Protein AF-A0A3B0AR81-F1 (afdb_monomer_lite)

Sequence (293 aa):
MTRLTPLRALLGGARPAPRPHHRMDHPGDPTVIIYPSGYAAPHTATKVGFVGPLAPLGRRIGRPSTASGRLSQRIHEARRDDGRVQLAPGMLVVHDRRPWRVLTITEREPALWPADYQTAFEDHHATWMRCLVDGTAWGDEPQRATWYQRPYAIALAPDGREDDPEAELHLIAPASHAWQVLPEHYAICRACGDLAPCRHETAEHQADEETALARVRLTFPPDACMGCGEAIAGRQKSVTFPGPNLWRPDLRGPARFHARNDCASWVDVYRRDWQAAQQTAAQAQPTDAGDDR

Organism: NCBI:txid1420899

Foldseek 3Di:
DDDDDDDDDDDDDDDPDPPPDDLPDDPDDSAAEDDPDDDDDFPFAFAWEFQADDDQPDDDDDQDPDPVSNVVSVVVSVVNVVSYDHDDAQFWFDDPQATKGWHDKAFDDPVPFDPVLVVVQVVVQVVQVVCVVVVNHDDDRDDQVPDQFGKIWIKIAGPPCPVPPVRIHIYIGGRNDTTGTGDPDADADPPPNGGPVDPVVVVVVVVVVVVVLLVVLQPADLQAASQPSHHDPPPFDKDWDDDADPS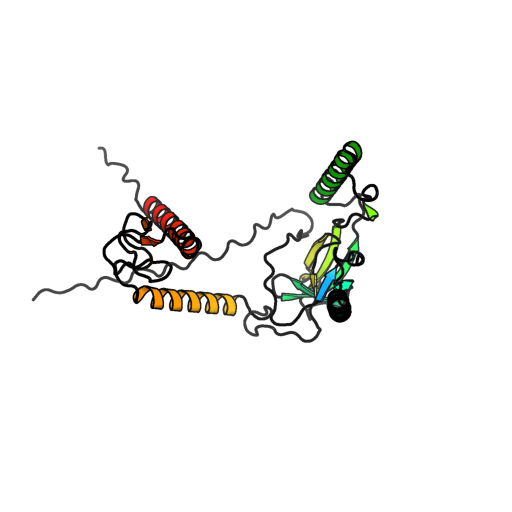CNVHPGTHIHTPDPSRVVVVVVSVVVVVVVVVVVVVPDDPPPDDDD

Radius of gyration: 27.77 Å; chains: 1; bounding box: 94×54×67 Å

Structure (mmCIF, N/CA/C/O backbone):
data_AF-A0A3B0AR81-F1
#
_entry.id   AF-A0A3B0AR81-F1
#
loop_
_atom_site.group_PDB
_atom_site.id
_atom_site.type_symbol
_atom_site.label_atom_id
_atom_site.label_alt_id
_atom_site.label_comp_id
_atom_site.label_asym_id
_atom_site.label_entity_id
_atom_site.label_seq_id
_atom_site.pdbx_PDB_ins_code
_atom_site.Cartn_x
_atom_site.Cartn_y
_atom_site.Cartn_z
_atom_site.occupancy
_atom_site.B_iso_or_equiv
_atom_site.auth_seq_id
_atom_site.auth_comp_id
_atom_site.auth_asym_id
_atom_site.auth_atom_id
_atom_site.pdbx_PDB_model_num
ATOM 1 N N . MET A 1 1 ? -51.816 -14.507 38.096 1.00 41.25 1 MET A N 1
ATOM 2 C CA . MET A 1 1 ? -51.048 -15.531 37.353 1.00 41.25 1 MET A CA 1
ATOM 3 C C . MET A 1 1 ? -50.986 -15.090 35.903 1.00 41.25 1 MET A C 1
ATOM 5 O O . MET A 1 1 ? -51.878 -15.394 35.124 1.00 41.25 1 MET A O 1
ATOM 9 N N . THR A 1 2 ? -49.992 -14.268 35.585 1.00 34.69 2 THR A N 1
ATOM 10 C CA . THR A 1 2 ? -49.922 -13.507 34.332 1.00 34.69 2 THR A CA 1
ATOM 11 C C . THR A 1 2 ? -48.774 -14.074 33.510 1.00 34.69 2 THR A C 1
ATOM 13 O O . THR A 1 2 ? -47.644 -14.132 33.990 1.00 34.69 2 THR A O 1
ATOM 16 N N . ARG A 1 3 ? -49.086 -14.584 32.315 1.00 33.81 3 ARG A N 1
ATOM 17 C CA . ARG A 1 3 ? -48.124 -15.218 31.406 1.00 33.81 3 ARG A CA 1
ATOM 18 C C . ARG A 1 3 ? -47.207 -14.150 30.802 1.00 33.81 3 ARG A C 1
ATOM 20 O O . ARG A 1 3 ? -47.693 -13.193 30.210 1.00 33.81 3 ARG A O 1
ATOM 27 N N . LEU A 1 4 ? -45.900 -14.338 30.965 1.00 31.55 4 LEU A N 1
ATOM 28 C CA . LEU A 1 4 ? -44.848 -13.565 30.308 1.00 31.55 4 LEU A CA 1
ATOM 29 C C . LEU A 1 4 ? -44.569 -14.161 28.923 1.00 31.55 4 LEU A C 1
ATOM 31 O O . LEU A 1 4 ? -44.262 -15.346 28.800 1.00 31.55 4 LEU A O 1
ATOM 35 N N . THR A 1 5 ? -44.666 -13.324 27.897 1.00 37.09 5 THR A N 1
ATOM 36 C CA . THR A 1 5 ? -44.211 -13.597 26.528 1.00 37.09 5 THR A CA 1
ATOM 37 C C . THR A 1 5 ? -42.719 -13.252 26.428 1.00 37.09 5 THR A C 1
ATOM 39 O O . THR A 1 5 ? -42.355 -12.144 26.826 1.00 37.09 5 THR A O 1
ATOM 42 N N . PRO A 1 6 ? -41.831 -14.119 25.905 1.00 44.66 6 PRO A N 1
ATOM 43 C CA . PRO A 1 6 ? -40.439 -13.744 25.691 1.00 44.66 6 PRO A CA 1
ATOM 44 C C . PRO A 1 6 ? -40.268 -13.017 24.349 1.00 44.66 6 PRO A C 1
ATOM 46 O O . PRO A 1 6 ? -40.651 -13.523 23.292 1.00 44.66 6 PRO A O 1
ATOM 49 N N . LEU A 1 7 ? -39.672 -11.823 24.408 1.00 35.50 7 LEU A N 1
ATOM 50 C CA . LEU A 1 7 ? -39.197 -11.077 23.246 1.00 35.50 7 LEU A CA 1
ATOM 51 C C . LEU A 1 7 ? -38.015 -11.812 22.601 1.00 35.50 7 LEU A C 1
ATOM 53 O O . LEU A 1 7 ? -37.047 -12.189 23.259 1.00 35.50 7 LEU A O 1
ATOM 57 N N . ARG A 1 8 ? -38.141 -12.013 21.291 1.00 35.72 8 ARG A N 1
ATOM 58 C CA . ARG A 1 8 ? -37.203 -12.709 20.413 1.00 35.72 8 ARG A CA 1
ATOM 59 C C . ARG A 1 8 ? -36.050 -11.776 20.018 1.00 35.72 8 ARG A C 1
ATOM 61 O O . ARG A 1 8 ? -36.242 -10.576 19.859 1.00 35.72 8 ARG A O 1
ATOM 68 N N . ALA A 1 9 ? -34.874 -12.382 19.877 1.00 35.50 9 ALA A N 1
ATOM 69 C CA . ALA A 1 9 ? -33.567 -11.788 19.627 1.00 35.50 9 ALA A CA 1
ATOM 70 C C . ALA A 1 9 ? -33.510 -10.790 18.455 1.00 35.50 9 ALA A C 1
ATOM 72 O O . ALA A 1 9 ? -34.021 -11.059 17.368 1.00 35.50 9 ALA A O 1
ATOM 73 N N . LEU A 1 10 ? -32.807 -9.675 18.680 1.00 37.69 10 LEU A N 1
ATOM 74 C CA . LEU A 1 10 ? -32.378 -8.747 17.641 1.00 37.69 10 LEU A CA 1
ATOM 75 C C . LEU A 1 10 ? -31.077 -9.236 16.993 1.00 37.69 10 LEU A C 1
ATOM 77 O O . LEU A 1 10 ? -30.077 -9.514 17.649 1.00 37.69 10 LEU A O 1
ATOM 81 N N . LEU A 1 11 ? -31.192 -9.336 15.677 1.00 36.25 11 LEU A N 1
ATOM 82 C CA . LEU A 1 11 ? -30.221 -9.558 14.617 1.00 36.25 11 LEU A CA 1
ATOM 83 C C . LEU A 1 11 ? -28.830 -8.954 14.883 1.00 36.25 11 LEU A C 1
ATOM 85 O O . LEU A 1 11 ? -28.681 -7.745 15.053 1.00 36.25 11 LEU A O 1
ATOM 89 N N . GLY A 1 12 ? -27.803 -9.804 14.808 1.00 31.58 12 GLY A N 1
ATOM 90 C CA . GLY A 1 12 ? -26.431 -9.377 14.562 1.00 31.58 12 GLY A CA 1
ATOM 91 C C . GLY A 1 12 ? -26.313 -8.840 13.138 1.00 31.58 12 GLY A C 1
ATOM 92 O O . GLY A 1 12 ? -26.365 -9.603 12.174 1.00 31.58 12 GLY A O 1
ATOM 93 N N . GLY A 1 13 ? -26.185 -7.522 13.005 1.00 29.38 13 GLY A N 1
ATOM 94 C CA . GLY A 1 13 ? -25.842 -6.879 11.743 1.00 29.38 13 GLY A CA 1
ATOM 95 C C . GLY A 1 13 ? -24.394 -7.197 11.387 1.00 29.38 13 GLY A C 1
ATOM 96 O O . GLY A 1 13 ? -23.471 -6.651 11.989 1.00 29.38 13 GLY A O 1
ATOM 97 N N . ALA A 1 14 ? -24.194 -8.093 10.422 1.00 33.47 14 ALA A N 1
ATOM 98 C CA . ALA A 1 14 ? -22.900 -8.286 9.790 1.00 33.47 14 ALA A CA 1
ATOM 99 C C . ALA A 1 14 ? -22.446 -6.955 9.169 1.00 33.47 14 ALA A C 1
ATOM 101 O O . ALA A 1 14 ? -23.192 -6.328 8.413 1.00 33.47 14 ALA A O 1
ATOM 102 N N . ARG A 1 15 ? -21.223 -6.518 9.494 1.00 34.78 15 ARG A N 1
ATOM 103 C CA . ARG A 1 15 ? -20.566 -5.413 8.787 1.00 34.78 15 ARG A CA 1
ATOM 104 C C . ARG A 1 15 ? -20.555 -5.735 7.285 1.00 34.78 15 ARG A C 1
ATOM 106 O O . ARG A 1 15 ? -20.201 -6.860 6.929 1.00 34.78 15 ARG A O 1
ATOM 113 N N . PRO A 1 16 ? -20.910 -4.792 6.396 1.00 30.20 16 PRO A N 1
ATOM 114 C CA . PRO A 1 16 ? -20.737 -5.009 4.969 1.00 30.20 16 PRO A CA 1
ATOM 115 C C . PRO A 1 16 ? -19.251 -5.253 4.686 1.00 30.20 16 PRO A C 1
ATOM 117 O O . PRO A 1 16 ? -18.394 -4.486 5.129 1.00 30.20 16 PRO A O 1
ATOM 120 N N . ALA A 1 17 ? -18.956 -6.340 3.970 1.00 33.19 17 ALA A N 1
ATOM 121 C CA . ALA A 1 17 ? -17.621 -6.619 3.460 1.00 33.19 17 ALA A CA 1
ATOM 122 C C . ALA A 1 17 ? -17.085 -5.389 2.698 1.00 33.19 17 ALA A C 1
ATOM 124 O O . ALA A 1 17 ? -17.879 -4.664 2.083 1.00 33.19 17 ALA A O 1
ATOM 125 N N . PRO A 1 18 ? -15.763 -5.128 2.722 1.00 30.02 18 PRO A N 1
ATOM 126 C CA . PRO A 1 18 ? -15.180 -4.063 1.917 1.00 30.02 18 PRO A CA 1
ATOM 127 C C . PRO A 1 18 ? -15.636 -4.233 0.468 1.00 30.02 18 PRO A C 1
ATOM 129 O O . PRO A 1 18 ? -15.559 -5.329 -0.090 1.00 30.02 18 PRO A O 1
ATOM 132 N N . ARG A 1 19 ? -16.168 -3.151 -0.116 1.00 26.91 19 ARG A N 1
ATOM 133 C CA . ARG A 1 19 ? -16.611 -3.147 -1.512 1.00 26.91 19 ARG A CA 1
ATOM 134 C C . ARG A 1 19 ? -15.454 -3.660 -2.377 1.00 26.91 19 ARG A C 1
ATOM 136 O O . ARG A 1 19 ? -14.355 -3.113 -2.243 1.00 26.91 19 ARG A O 1
ATOM 143 N N . PRO A 1 20 ? -15.665 -4.666 -3.243 1.00 28.73 20 PRO A N 1
ATOM 144 C CA . PRO A 1 20 ? -14.670 -4.996 -4.248 1.00 28.73 20 PRO A CA 1
ATOM 145 C C . PRO A 1 20 ? -14.365 -3.716 -5.027 1.00 28.73 20 PRO A C 1
ATOM 147 O O . PRO A 1 20 ? -15.280 -2.964 -5.376 1.00 28.73 20 PRO A O 1
ATOM 150 N N . HIS A 1 21 ? -13.078 -3.431 -5.225 1.00 31.02 21 HIS A N 1
ATOM 151 C CA . HIS A 1 21 ? -12.650 -2.348 -6.100 1.00 31.02 21 HIS A CA 1
ATOM 152 C C . HIS A 1 21 ? -13.419 -2.477 -7.417 1.00 31.02 21 HIS A C 1
ATOM 154 O O . HIS A 1 21 ? -13.465 -3.564 -7.992 1.00 31.02 21 HIS A O 1
ATOM 160 N N . HIS A 1 22 ? -14.085 -1.398 -7.839 1.00 28.69 22 HIS A N 1
ATOM 161 C CA . HIS A 1 22 ? -14.829 -1.367 -9.092 1.00 28.69 22 HIS A CA 1
ATOM 162 C C . HIS A 1 22 ? -13.892 -1.791 -10.227 1.00 28.69 22 HIS A C 1
ATOM 164 O O . HIS A 1 22 ? -13.011 -1.035 -10.633 1.00 28.69 22 HIS A O 1
ATOM 170 N N . ARG A 1 23 ? -14.088 -3.018 -10.715 1.00 35.56 23 ARG A N 1
ATOM 171 C CA . ARG A 1 23 ? -13.556 -3.492 -11.985 1.00 35.56 23 ARG A CA 1
ATOM 172 C C . ARG A 1 23 ? -14.272 -2.666 -13.050 1.00 35.56 23 ARG A C 1
ATOM 174 O O . ARG A 1 23 ? -15.474 -2.826 -13.245 1.00 35.56 23 ARG A O 1
ATOM 181 N N . MET A 1 24 ? -13.584 -1.689 -13.635 1.00 31.50 24 MET A N 1
ATOM 182 C CA . MET A 1 24 ? -14.069 -1.079 -14.868 1.00 31.50 24 MET A CA 1
ATOM 183 C C . MET A 1 24 ? -13.789 -2.086 -15.977 1.00 31.50 24 MET A C 1
ATOM 185 O O . MET A 1 24 ? -12.648 -2.245 -16.402 1.00 31.50 24 MET A O 1
ATOM 189 N N . ASP A 1 25 ? -14.823 -2.829 -16.365 1.00 31.78 25 ASP A N 1
ATOM 190 C CA . ASP A 1 25 ? -14.761 -3.749 -17.492 1.00 31.78 25 ASP A CA 1
ATOM 191 C C . ASP A 1 25 ? -14.642 -2.927 -18.784 1.00 31.78 25 ASP A C 1
ATOM 193 O O . ASP A 1 25 ? -15.616 -2.347 -19.270 1.00 31.78 25 ASP A O 1
ATOM 197 N N . HIS A 1 26 ? -13.430 -2.848 -19.334 1.00 36.16 26 HIS A N 1
ATOM 198 C CA . HIS A 1 26 ? -13.216 -2.412 -20.708 1.00 36.16 26 HIS A CA 1
ATOM 199 C C . HIS A 1 26 ? -13.382 -3.623 -21.642 1.00 36.16 26 HIS A C 1
ATOM 201 O O . HIS A 1 26 ? -12.719 -4.643 -21.445 1.00 36.16 26 HIS A O 1
ATOM 207 N N . PRO A 1 27 ? -14.263 -3.557 -22.657 1.00 35.00 27 PRO A N 1
ATOM 208 C CA . PRO A 1 27 ? -14.409 -4.627 -23.632 1.00 35.00 27 PRO A CA 1
ATOM 209 C C . PRO A 1 27 ? -13.226 -4.585 -24.608 1.00 35.00 27 PRO A C 1
ATOM 211 O O . PRO A 1 27 ? -13.223 -3.820 -25.570 1.00 35.00 27 PRO A O 1
ATOM 214 N N . GLY A 1 28 ? -12.211 -5.400 -24.329 1.00 44.41 28 GLY A N 1
ATOM 215 C CA . GLY A 1 28 ? -11.021 -5.578 -25.159 1.00 44.41 28 GLY A CA 1
ATOM 216 C C . GLY A 1 28 ? -9.794 -5.827 -24.291 1.00 44.41 28 GLY A C 1
ATOM 217 O O . GLY A 1 28 ? -9.188 -4.868 -23.836 1.00 44.41 28 GLY A O 1
ATOM 218 N N . ASP A 1 29 ? -9.457 -7.108 -24.097 1.00 48.56 29 ASP A N 1
ATOM 219 C CA . ASP A 1 29 ? -8.332 -7.616 -23.292 1.00 48.56 29 ASP A CA 1
ATOM 220 C C . ASP A 1 29 ? -8.464 -7.310 -21.773 1.00 48.56 29 ASP A C 1
ATOM 222 O O . ASP A 1 29 ? -8.506 -6.141 -21.389 1.00 48.56 29 ASP A O 1
ATOM 226 N N . PRO A 1 30 ? -8.562 -8.310 -20.865 1.00 52.81 30 PRO A N 1
ATOM 227 C CA . PRO A 1 30 ? -8.756 -8.102 -19.420 1.00 52.81 30 PRO A CA 1
ATOM 228 C C . PRO A 1 30 ? -7.492 -7.577 -18.713 1.00 52.81 30 PRO A C 1
ATOM 230 O O . PRO A 1 30 ? -7.117 -8.043 -17.638 1.00 52.81 30 PRO A O 1
ATOM 233 N N . THR A 1 31 ? -6.821 -6.597 -19.310 1.00 64.00 31 THR A N 1
ATOM 234 C CA . THR A 1 31 ? -5.626 -5.974 -18.763 1.00 64.00 31 THR A CA 1
ATOM 235 C C . THR A 1 31 ? -5.999 -5.101 -17.569 1.00 64.00 31 THR A C 1
ATOM 237 O O . THR A 1 31 ? -6.683 -4.086 -17.708 1.00 64.00 31 THR A O 1
ATOM 240 N N . VAL A 1 32 ? -5.525 -5.475 -16.380 1.00 77.19 32 VAL A N 1
ATOM 241 C CA . VAL A 1 32 ? -5.729 -4.683 -15.160 1.00 77.19 32 VAL A CA 1
ATOM 242 C C . VAL A 1 32 ? -4.566 -3.707 -14.988 1.00 77.19 32 VAL A C 1
ATOM 244 O O . VAL A 1 32 ? -3.397 -4.098 -14.948 1.00 77.19 32 VAL A O 1
ATOM 247 N N . ILE A 1 33 ? -4.888 -2.419 -14.866 1.00 74.38 33 ILE A N 1
ATOM 248 C CA . ILE A 1 33 ? -3.920 -1.386 -14.485 1.00 74.38 33 ILE A CA 1
ATOM 249 C C . ILE A 1 33 ? -3.697 -1.489 -12.977 1.00 74.38 33 ILE A C 1
ATOM 251 O O . ILE A 1 33 ? -4.642 -1.391 -12.187 1.00 74.38 33 ILE A O 1
ATOM 255 N N . ILE A 1 34 ? -2.447 -1.700 -12.561 1.00 70.81 34 ILE A N 1
ATOM 256 C CA . ILE A 1 34 ? -2.124 -1.808 -11.139 1.00 70.81 34 ILE A CA 1
ATOM 257 C C . ILE A 1 34 ? -2.055 -0.411 -10.529 1.00 70.81 34 ILE A C 1
ATOM 259 O O . ILE A 1 34 ? -1.056 0.301 -10.652 1.00 70.81 34 ILE A O 1
ATOM 263 N N . TYR A 1 35 ? -3.091 -0.052 -9.783 1.00 54.19 35 TYR A N 1
ATOM 264 C CA . TYR A 1 35 ? -2.998 1.022 -8.803 1.00 54.19 35 TYR A CA 1
ATOM 265 C C . TYR A 1 35 ? -2.347 0.482 -7.521 1.00 54.19 35 TYR A C 1
ATOM 267 O O . TYR A 1 35 ? -2.546 -0.688 -7.187 1.00 54.19 35 TYR A O 1
ATOM 275 N N . PRO A 1 36 ? -1.568 1.291 -6.780 1.00 46.16 36 PRO A N 1
ATOM 276 C CA . PRO A 1 36 ? -0.978 0.872 -5.512 1.00 46.16 36 PRO A CA 1
ATOM 277 C C . PRO A 1 36 ? -2.087 0.583 -4.486 1.00 46.16 36 PRO A C 1
ATOM 279 O O . PRO A 1 36 ? -2.534 1.467 -3.759 1.00 46.16 36 PRO A O 1
ATOM 282 N N . SER A 1 37 ? -2.570 -0.659 -4.448 1.00 43.75 37 SER A N 1
ATOM 283 C CA . SER A 1 37 ? -3.505 -1.140 -3.432 1.00 43.75 37 SER A CA 1
ATOM 284 C C . SER A 1 37 ? -2.779 -1.279 -2.096 1.00 43.75 37 SER A C 1
ATOM 286 O O . SER A 1 37 ? -1.591 -1.594 -2.083 1.00 43.75 37 SER A O 1
ATOM 288 N N . GLY A 1 38 ? -3.483 -1.071 -0.979 1.00 50.78 38 GLY A N 1
ATOM 289 C CA . GLY A 1 38 ? -2.927 -1.205 0.369 1.00 50.78 38 GLY A CA 1
ATOM 290 C C . GLY A 1 38 ? -2.192 -2.534 0.554 1.00 50.78 38 GLY A C 1
ATOM 291 O O . GLY A 1 38 ? -2.815 -3.587 0.662 1.00 50.78 38 GLY A O 1
ATOM 292 N N . TYR A 1 39 ? -0.860 -2.479 0.559 1.00 56.22 39 TYR A N 1
ATOM 293 C CA . TYR A 1 39 ? -0.011 -3.658 0.661 1.00 56.22 39 TYR A CA 1
ATOM 294 C C . TYR A 1 39 ? -0.134 -4.249 2.063 1.00 56.22 39 TYR A C 1
ATOM 296 O O . TYR A 1 39 ? 0.375 -3.689 3.034 1.00 56.22 39 TYR A O 1
ATOM 304 N N . ALA A 1 40 ? -0.788 -5.398 2.178 1.00 65.69 40 ALA A N 1
ATOM 305 C CA . ALA A 1 40 ? -0.580 -6.244 3.337 1.00 65.69 40 ALA A CA 1
ATOM 306 C C . ALA A 1 40 ? 0.779 -6.927 3.183 1.00 65.69 40 ALA A C 1
ATOM 308 O O . ALA A 1 40 ? 1.000 -7.654 2.217 1.00 65.69 40 ALA A O 1
ATOM 309 N N . ALA A 1 41 ? 1.701 -6.657 4.104 1.00 78.31 41 ALA A N 1
ATOM 310 C CA . ALA A 1 41 ? 3.004 -7.301 4.089 1.00 78.31 41 ALA A CA 1
ATOM 311 C C . ALA A 1 41 ? 2.859 -8.761 4.549 1.00 78.31 41 ALA A C 1
ATOM 313 O O . ALA A 1 41 ? 2.316 -8.991 5.634 1.00 78.31 41 ALA A O 1
ATOM 314 N N . PRO A 1 42 ? 3.323 -9.744 3.760 1.00 86.94 42 PRO A N 1
ATOM 315 C CA . PRO A 1 42 ? 3.372 -11.120 4.226 1.00 86.94 42 PRO A CA 1
ATOM 316 C C . PRO A 1 42 ? 4.358 -11.256 5.400 1.00 86.94 42 PRO A C 1
ATOM 318 O O . PRO A 1 42 ? 5.318 -10.494 5.519 1.00 86.94 42 PRO A O 1
ATOM 321 N N . HIS A 1 43 ? 4.148 -12.253 6.260 1.00 89.25 43 HIS A N 1
ATOM 322 C CA . HIS A 1 43 ? 5.089 -12.627 7.321 1.00 89.25 43 HIS A CA 1
ATOM 323 C C . HIS A 1 43 ? 6.424 -13.111 6.747 1.00 89.25 43 HIS A C 1
ATOM 325 O O . HIS A 1 43 ? 7.478 -12.905 7.348 1.00 89.25 43 HIS A O 1
ATOM 331 N N . THR A 1 44 ? 6.392 -13.756 5.578 1.00 92.69 44 THR A N 1
ATOM 332 C CA . THR A 1 44 ? 7.605 -14.106 4.843 1.00 92.69 44 THR A CA 1
ATOM 333 C C . THR A 1 44 ? 8.287 -12.831 4.357 1.00 92.69 44 THR A C 1
ATOM 335 O O . THR A 1 44 ? 7.682 -12.030 3.651 1.00 92.69 44 THR A O 1
ATOM 338 N N . ALA A 1 45 ? 9.560 -12.652 4.711 1.00 92.75 45 ALA A N 1
ATOM 339 C CA . ALA A 1 45 ? 10.335 -11.505 4.257 1.00 92.75 45 ALA A CA 1
ATOM 340 C C . ALA A 1 45 ? 10.433 -11.476 2.723 1.00 92.75 45 ALA A C 1
ATOM 342 O O . ALA A 1 45 ? 10.859 -12.450 2.102 1.00 92.75 45 ALA A O 1
ATOM 343 N N . THR A 1 46 ? 10.076 -10.340 2.127 1.00 94.94 46 THR A N 1
ATOM 344 C CA . THR A 1 46 ? 10.131 -10.111 0.678 1.00 94.94 46 THR A CA 1
ATOM 345 C C . THR A 1 46 ? 11.261 -9.160 0.309 1.00 94.94 46 THR A C 1
ATOM 347 O O . THR A 1 46 ? 11.619 -8.269 1.084 1.00 94.94 46 THR A O 1
ATOM 350 N N . LYS A 1 47 ? 11.768 -9.286 -0.917 1.00 96.06 47 LYS A N 1
ATOM 351 C CA . LYS A 1 47 ? 12.553 -8.227 -1.566 1.00 96.06 47 LYS A CA 1
ATOM 352 C C . LYS A 1 47 ? 11.631 -7.265 -2.315 1.00 96.06 47 LYS A C 1
ATOM 354 O O . LYS A 1 47 ? 10.465 -7.571 -2.551 1.00 96.06 47 LYS A O 1
ATOM 359 N N . VAL A 1 48 ? 12.154 -6.104 -2.694 1.00 95.25 48 VAL A N 1
ATOM 360 C CA . VAL A 1 48 ? 11.452 -5.138 -3.544 1.00 95.25 48 VAL A CA 1
ATOM 361 C C . VAL A 1 48 ? 11.942 -5.283 -4.983 1.00 95.25 48 VAL A C 1
ATOM 363 O O . VAL A 1 48 ? 13.088 -4.959 -5.296 1.00 95.25 48 VAL A O 1
ATOM 366 N N . GLY A 1 49 ? 11.075 -5.787 -5.851 1.00 95.56 49 GLY A N 1
ATOM 367 C CA . GLY A 1 49 ? 11.319 -5.956 -7.277 1.00 95.56 49 GLY A CA 1
ATOM 368 C C . GLY A 1 49 ? 10.866 -4.752 -8.092 1.00 95.56 49 GLY A C 1
ATOM 369 O O . GLY A 1 49 ? 9.872 -4.112 -7.757 1.00 95.56 49 GLY A O 1
ATOM 370 N N . PHE A 1 50 ? 11.565 -4.466 -9.185 1.00 96.12 50 PHE A N 1
ATOM 371 C CA . PHE A 1 50 ? 11.165 -3.453 -10.165 1.00 96.12 50 PHE A CA 1
ATOM 372 C C . PHE A 1 50 ? 11.281 -4.032 -11.571 1.00 96.12 50 PHE A C 1
ATOM 374 O O . PHE A 1 50 ? 12.219 -4.776 -11.843 1.00 96.12 50 PHE A O 1
ATOM 381 N N . VAL A 1 51 ? 10.347 -3.692 -12.460 1.00 95.56 51 VAL A N 1
ATOM 382 C CA . VAL A 1 51 ? 10.411 -4.108 -13.874 1.00 95.56 51 VAL A CA 1
ATOM 383 C C . VAL A 1 51 ? 11.302 -3.192 -14.703 1.00 95.56 51 VAL A C 1
ATOM 385 O O . VAL A 1 51 ? 11.987 -3.658 -15.607 1.00 95.56 51 VAL A O 1
ATOM 388 N N . GLY A 1 52 ? 11.357 -1.902 -14.360 1.00 90.75 52 GLY A N 1
ATOM 389 C CA . GLY A 1 52 ? 12.330 -0.980 -14.931 1.00 90.75 52 GLY A CA 1
ATOM 390 C C . GLY A 1 52 ? 13.740 -1.219 -14.383 1.00 90.75 52 GLY A C 1
ATOM 391 O O . GLY A 1 52 ? 13.876 -1.809 -13.309 1.00 90.75 52 GLY A O 1
ATOM 392 N N . PRO A 1 53 ? 14.786 -0.723 -15.069 1.00 88.56 53 PRO A N 1
ATOM 393 C CA . PRO A 1 53 ? 16.155 -0.764 -14.577 1.00 88.56 53 PRO A CA 1
ATOM 394 C C . PRO A 1 53 ? 16.264 -0.191 -13.165 1.00 88.56 53 PRO A C 1
ATOM 396 O O . PRO A 1 53 ? 15.740 0.890 -12.871 1.00 88.56 53 PRO A O 1
ATOM 399 N N . LEU A 1 54 ? 16.989 -0.890 -12.293 1.00 86.62 54 LEU A N 1
ATOM 400 C CA . LEU A 1 54 ? 17.277 -0.398 -10.952 1.00 86.62 54 LEU A CA 1
ATOM 401 C C . LEU A 1 54 ? 18.123 0.875 -11.019 1.00 86.62 54 LEU A C 1
ATOM 403 O O . LEU A 1 54 ? 19.341 0.833 -11.187 1.00 86.62 54 LEU A O 1
ATOM 407 N N . ALA A 1 55 ? 17.480 2.024 -10.816 1.00 79.25 55 ALA A N 1
ATOM 408 C CA . ALA A 1 55 ? 18.211 3.259 -10.593 1.00 79.25 55 ALA A CA 1
ATOM 409 C C . ALA A 1 55 ? 19.072 3.121 -9.320 1.00 79.25 55 ALA A C 1
ATOM 411 O O . ALA A 1 55 ? 18.576 2.591 -8.305 1.00 79.25 55 ALA A O 1
ATOM 412 N N . PRO A 1 56 ? 20.331 3.599 -9.343 1.00 76.25 56 PRO A N 1
ATOM 413 C CA . PRO A 1 56 ? 21.149 3.656 -8.145 1.00 76.25 56 PRO A CA 1
ATOM 414 C C . PRO A 1 56 ? 20.421 4.495 -7.101 1.00 76.25 56 PRO A C 1
ATOM 416 O O . PRO A 1 56 ? 19.814 5.525 -7.409 1.00 76.25 56 PRO A O 1
ATOM 419 N N . LEU A 1 57 ? 20.460 4.052 -5.849 1.00 73.94 57 LEU A N 1
ATOM 420 C CA . LEU A 1 57 ? 19.916 4.858 -4.773 1.00 73.94 57 LEU A CA 1
ATOM 421 C C . LEU A 1 57 ? 20.754 6.128 -4.671 1.00 73.94 57 LEU A C 1
ATOM 423 O O . LEU A 1 57 ? 21.956 6.071 -4.408 1.00 73.94 57 LEU A O 1
ATOM 427 N N . GLY A 1 58 ? 20.118 7.279 -4.889 1.00 68.81 58 GLY A N 1
ATOM 428 C CA . GLY A 1 58 ? 20.754 8.562 -4.624 1.00 68.81 58 GLY A CA 1
ATOM 429 C C . GLY A 1 58 ? 21.366 8.550 -3.222 1.00 68.81 58 GLY A C 1
ATOM 430 O O . GLY A 1 58 ? 20.770 8.027 -2.272 1.00 68.81 58 GLY A O 1
ATOM 431 N N . ARG A 1 59 ? 22.580 9.096 -3.086 1.00 69.38 59 ARG A N 1
ATOM 432 C CA . ARG A 1 59 ? 23.233 9.201 -1.775 1.00 69.38 59 ARG A CA 1
ATOM 433 C C . ARG A 1 59 ? 22.336 10.032 -0.862 1.00 69.38 59 ARG A C 1
ATOM 435 O O . ARG A 1 59 ? 21.894 11.109 -1.260 1.00 69.38 59 ARG A O 1
ATOM 442 N N . ARG A 1 60 ? 22.073 9.557 0.360 1.00 69.56 60 ARG A N 1
ATOM 443 C CA . ARG A 1 60 ? 21.318 10.359 1.333 1.00 69.56 60 ARG A CA 1
ATOM 444 C C . ARG A 1 60 ? 22.056 11.672 1.599 1.00 69.56 60 ARG A C 1
ATOM 446 O O . ARG A 1 60 ? 23.279 11.689 1.753 1.00 69.56 60 ARG A O 1
ATOM 453 N N . ILE A 1 61 ? 21.293 12.760 1.662 1.00 71.44 61 ILE A N 1
ATOM 454 C CA . ILE A 1 61 ? 21.798 14.069 2.070 1.00 71.44 61 ILE A CA 1
ATOM 455 C C . ILE A 1 61 ? 22.161 13.979 3.558 1.00 71.44 61 ILE A C 1
ATOM 457 O O . ILE A 1 61 ? 21.344 13.561 4.375 1.00 71.44 61 ILE A O 1
ATOM 461 N N . GLY A 1 62 ? 23.404 14.339 3.889 1.00 74.69 62 GLY A N 1
ATOM 462 C CA . GLY A 1 62 ? 23.969 14.220 5.235 1.00 74.69 62 GLY A CA 1
ATOM 463 C C . GLY A 1 62 ? 24.763 12.925 5.429 1.00 74.69 62 GLY A C 1
ATOM 464 O O . GLY A 1 62 ? 24.201 11.840 5.553 1.00 74.69 62 GLY A O 1
ATOM 465 N N . ARG A 1 63 ? 26.096 13.039 5.486 1.00 78.81 63 ARG A N 1
ATOM 466 C CA . ARG A 1 63 ? 26.966 11.944 5.941 1.00 78.81 63 ARG A CA 1
ATOM 467 C C . ARG A 1 63 ? 27.174 12.071 7.449 1.00 78.81 63 ARG A C 1
ATOM 469 O O . ARG A 1 63 ? 27.500 13.168 7.903 1.00 78.81 63 ARG A O 1
ATOM 476 N N . PRO A 1 64 ? 27.076 10.983 8.226 1.00 87.31 64 PRO A N 1
ATOM 477 C CA . PRO A 1 64 ? 27.481 10.991 9.618 1.00 87.31 64 PRO A CA 1
ATOM 478 C C . PRO A 1 64 ? 28.931 11.463 9.763 1.00 87.31 64 PRO A C 1
ATOM 480 O O . PRO A 1 64 ? 29.832 11.035 9.030 1.00 87.31 64 PRO A O 1
ATOM 483 N N . SER A 1 65 ? 29.161 12.342 10.734 1.00 90.44 65 SER A N 1
ATOM 484 C CA . SER A 1 65 ? 30.482 12.905 11.025 1.00 90.44 65 SER A CA 1
ATOM 485 C C . SER A 1 65 ? 31.439 11.870 11.629 1.00 90.44 65 SER A C 1
ATOM 487 O O . SER A 1 65 ? 32.651 11.939 11.414 1.00 90.44 65 SER A O 1
ATOM 489 N N . THR A 1 66 ? 30.917 10.848 12.313 1.00 93.94 66 THR A N 1
ATOM 490 C CA . THR A 1 66 ? 31.719 9.808 12.973 1.00 93.94 66 THR A CA 1
ATOM 491 C C . THR A 1 66 ? 32.036 8.630 12.047 1.00 93.94 66 THR A C 1
ATOM 493 O O . THR A 1 66 ? 31.261 8.280 11.154 1.00 93.94 66 THR A O 1
ATOM 496 N N . ALA A 1 67 ? 33.180 7.974 12.269 1.00 92.06 67 ALA A N 1
ATOM 497 C CA . ALA A 1 67 ? 33.569 6.782 11.509 1.00 92.06 67 ALA A CA 1
ATOM 498 C C . ALA A 1 67 ? 32.560 5.628 11.675 1.00 92.06 67 ALA A C 1
ATOM 500 O O . ALA A 1 67 ? 32.185 4.996 10.687 1.00 92.06 67 ALA A O 1
ATOM 501 N N . SER A 1 68 ? 32.063 5.414 12.899 1.00 92.38 68 SER A N 1
ATOM 502 C CA . SER A 1 68 ? 31.026 4.415 13.196 1.00 92.38 68 SER A CA 1
ATOM 503 C C . SER A 1 68 ? 29.696 4.733 12.500 1.00 92.38 68 SER A C 1
ATOM 505 O O . SER A 1 68 ? 29.075 3.852 11.901 1.00 92.38 68 SER A O 1
ATOM 507 N N . GLY A 1 69 ? 29.297 6.011 12.470 1.00 92.19 69 GLY A N 1
ATOM 508 C CA . GLY A 1 69 ? 28.114 6.449 11.733 1.00 92.19 69 GLY A CA 1
ATOM 509 C C . GLY A 1 69 ? 28.234 6.179 10.232 1.00 92.19 69 GLY A C 1
ATOM 510 O O . GLY A 1 69 ? 27.307 5.645 9.630 1.00 92.19 69 GLY A O 1
ATOM 511 N N . ARG A 1 70 ? 29.400 6.453 9.627 1.00 90.62 70 ARG A N 1
ATOM 512 C CA . ARG A 1 70 ? 29.656 6.137 8.209 1.00 90.62 70 ARG A CA 1
ATOM 513 C C . ARG A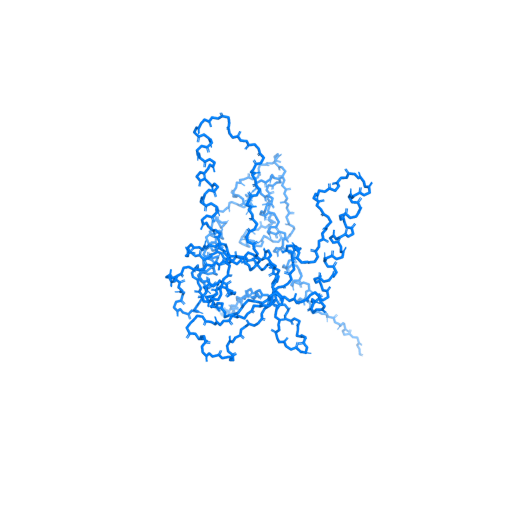 1 70 ? 29.626 4.636 7.921 1.00 90.62 70 ARG A C 1
ATOM 515 O O . ARG A 1 70 ? 29.144 4.236 6.866 1.00 90.62 70 ARG A O 1
ATOM 522 N N . LEU A 1 71 ? 30.145 3.797 8.820 1.00 92.19 71 LEU A N 1
ATOM 523 C CA . LEU A 1 71 ? 30.045 2.342 8.677 1.00 92.19 71 LEU A CA 1
ATOM 524 C C . LEU A 1 71 ? 28.585 1.880 8.747 1.00 92.19 71 LEU A C 1
ATOM 526 O O . LEU A 1 71 ? 28.142 1.162 7.858 1.00 92.19 71 LEU A O 1
ATOM 530 N N . SER A 1 72 ? 27.833 2.348 9.744 1.00 90.31 72 SER A N 1
ATOM 531 C CA . SER A 1 72 ? 26.411 2.021 9.910 1.00 90.31 72 SER A CA 1
ATOM 532 C C . SER A 1 72 ? 25.583 2.449 8.697 1.00 90.31 72 SER A C 1
ATOM 534 O O . SER A 1 72 ? 24.752 1.681 8.219 1.00 90.31 72 SER A O 1
ATOM 536 N N . GLN A 1 73 ? 25.859 3.638 8.147 1.00 88.94 73 GLN A N 1
ATOM 537 C CA . GLN A 1 73 ? 25.235 4.103 6.909 1.00 88.94 73 GLN A CA 1
ATOM 538 C C . GLN A 1 73 ? 25.553 3.172 5.735 1.00 88.94 73 GLN A C 1
ATOM 540 O O . GLN A 1 73 ? 24.627 2.758 5.049 1.00 88.94 73 GLN A O 1
ATOM 545 N N . ARG A 1 74 ? 26.822 2.790 5.531 1.00 89.56 74 ARG A N 1
ATOM 546 C CA . ARG A 1 74 ? 27.201 1.856 4.456 1.00 89.56 74 ARG A CA 1
ATOM 547 C C . ARG A 1 74 ? 26.540 0.486 4.608 1.00 89.56 74 ARG A C 1
ATOM 549 O O . ARG A 1 74 ? 26.113 -0.078 3.612 1.00 89.56 74 ARG A O 1
ATOM 556 N N . ILE A 1 75 ? 26.418 -0.031 5.833 1.00 91.56 75 ILE A N 1
ATOM 557 C CA . ILE A 1 75 ? 25.700 -1.288 6.105 1.00 91.56 75 ILE A CA 1
ATOM 558 C C . ILE A 1 75 ? 24.213 -1.139 5.761 1.00 91.56 75 ILE A C 1
ATOM 560 O O . ILE A 1 75 ? 23.632 -2.034 5.157 1.00 91.56 75 ILE A O 1
ATOM 564 N N . HIS A 1 76 ? 23.588 -0.021 6.137 1.00 88.69 76 HIS A N 1
ATOM 565 C CA . HIS A 1 76 ? 22.188 0.245 5.812 1.00 88.69 76 HIS A CA 1
ATOM 566 C C . HIS A 1 76 ? 21.962 0.397 4.301 1.00 88.69 76 HIS A C 1
ATOM 568 O O . HIS A 1 76 ? 20.994 -0.148 3.781 1.00 88.69 76 HIS A O 1
ATOM 574 N N . GLU A 1 77 ? 22.849 1.108 3.603 1.00 87.75 77 GLU A N 1
ATOM 575 C CA . GLU A 1 77 ? 22.823 1.263 2.145 1.00 87.75 77 GLU A CA 1
ATOM 576 C C . GLU A 1 77 ? 22.992 -0.094 1.451 1.00 87.75 77 GLU A C 1
ATOM 578 O O . GLU A 1 77 ? 22.121 -0.464 0.672 1.00 87.75 77 GLU A O 1
ATOM 583 N N . ALA A 1 78 ? 23.997 -0.889 1.837 1.00 89.12 78 ALA A N 1
ATOM 584 C CA . ALA A 1 78 ? 24.205 -2.236 1.303 1.00 89.12 78 ALA A CA 1
ATOM 585 C C . ALA A 1 78 ? 22.990 -3.148 1.532 1.00 89.12 78 ALA A C 1
ATOM 587 O O . ALA A 1 78 ? 22.496 -3.757 0.594 1.00 89.12 78 ALA A O 1
ATOM 588 N N . ARG A 1 79 ? 22.422 -3.174 2.749 1.00 89.31 79 ARG A N 1
ATOM 589 C CA . ARG A 1 79 ? 21.196 -3.947 3.034 1.00 89.31 79 ARG A CA 1
ATOM 590 C C . ARG A 1 79 ? 20.004 -3.493 2.195 1.00 89.31 79 ARG A C 1
ATOM 592 O O . ARG A 1 79 ? 19.160 -4.309 1.835 1.00 89.31 79 ARG A O 1
ATOM 599 N N . ARG A 1 80 ? 19.894 -2.190 1.930 1.00 86.56 80 ARG A N 1
ATOM 600 C CA . ARG A 1 80 ? 18.820 -1.633 1.105 1.00 86.56 80 ARG A CA 1
ATOM 601 C C . ARG A 1 80 ? 19.001 -2.014 -0.363 1.00 86.56 80 ARG A C 1
ATOM 603 O O . ARG A 1 80 ? 18.000 -2.302 -1.011 1.00 86.56 80 ARG A O 1
ATOM 610 N N . ASP A 1 81 ? 20.233 -2.026 -0.860 1.00 87.44 81 ASP A N 1
ATOM 611 C CA . ASP A 1 81 ? 20.556 -2.491 -2.210 1.00 87.44 81 ASP A CA 1
ATOM 612 C C . ASP A 1 81 ? 20.323 -4.005 -2.349 1.00 87.44 81 ASP A C 1
ATOM 614 O O . ASP A 1 81 ? 19.626 -4.418 -3.270 1.00 87.44 81 ASP A O 1
ATOM 618 N N . ASP A 1 82 ? 20.760 -4.818 -1.380 1.00 90.19 82 ASP A N 1
ATOM 619 C CA . ASP A 1 82 ? 20.536 -6.278 -1.342 1.00 90.19 82 ASP A CA 1
ATOM 620 C C . ASP A 1 82 ? 19.045 -6.661 -1.291 1.00 90.19 82 ASP A C 1
ATOM 622 O O . ASP A 1 82 ? 18.629 -7.737 -1.747 1.00 90.19 82 ASP A O 1
ATOM 626 N N . GLY A 1 83 ? 18.235 -5.776 -0.703 1.00 92.38 83 GLY A N 1
ATOM 627 C CA . GLY A 1 83 ? 16.785 -5.890 -0.618 1.00 92.38 83 GLY A CA 1
ATOM 628 C C . GLY A 1 83 ? 16.055 -5.537 -1.915 1.00 92.38 83 GLY A C 1
ATOM 629 O O . GLY A 1 83 ? 14.838 -5.707 -1.964 1.00 92.38 83 GLY A O 1
ATOM 630 N N . ARG A 1 84 ? 16.750 -5.054 -2.953 1.00 93.75 84 ARG A N 1
ATOM 631 C CA . ARG A 1 84 ? 16.173 -4.734 -4.265 1.00 93.75 84 ARG A CA 1
ATOM 632 C C . ARG A 1 84 ? 16.592 -5.763 -5.302 1.00 93.75 84 ARG A C 1
ATOM 634 O O . ARG A 1 84 ? 17.720 -6.242 -5.299 1.00 93.75 84 ARG A O 1
ATOM 641 N N . VAL A 1 85 ? 15.686 -6.081 -6.217 1.00 95.81 85 VAL A N 1
ATOM 642 C CA . VAL A 1 85 ? 15.971 -6.979 -7.341 1.00 95.81 85 VAL A CA 1
ATOM 643 C C . VAL A 1 85 ? 15.383 -6.431 -8.631 1.00 95.81 85 VAL A C 1
ATOM 645 O O . VAL A 1 85 ? 14.335 -5.784 -8.629 1.00 95.81 85 VAL A O 1
ATOM 648 N N . GLN A 1 86 ? 16.076 -6.679 -9.739 1.00 96.25 86 GLN A N 1
ATOM 649 C CA . GLN A 1 86 ? 15.484 -6.517 -11.057 1.00 96.25 86 GLN A CA 1
ATOM 650 C C . GLN A 1 86 ? 14.509 -7.676 -11.247 1.00 96.25 86 GLN A C 1
ATOM 652 O O . GLN A 1 86 ? 14.919 -8.832 -11.143 1.00 96.25 86 GLN A O 1
ATOM 657 N N . LEU A 1 87 ? 13.233 -7.374 -11.470 1.00 96.81 87 LEU A N 1
ATOM 658 C CA . LEU A 1 87 ? 12.232 -8.404 -11.695 1.00 96.81 87 LEU A CA 1
ATOM 659 C C . LEU A 1 87 ? 12.521 -9.101 -13.027 1.00 96.81 87 LEU A C 1
ATOM 661 O O . LEU A 1 87 ? 12.837 -8.442 -14.018 1.00 96.81 87 LEU A O 1
ATOM 665 N N . ALA A 1 88 ? 12.415 -10.424 -13.033 1.00 97.12 88 ALA A N 1
ATOM 666 C CA . ALA A 1 88 ? 12.647 -11.258 -14.201 1.00 97.12 88 ALA A CA 1
ATOM 667 C C . ALA A 1 88 ? 11.601 -12.384 -14.272 1.00 97.12 88 ALA A C 1
ATOM 669 O O . ALA A 1 88 ? 11.049 -12.760 -13.230 1.00 97.12 88 ALA A O 1
ATOM 670 N N . PRO A 1 89 ? 11.349 -12.945 -15.469 1.00 97.56 89 PRO A N 1
ATOM 671 C CA . PRO A 1 89 ? 10.608 -14.193 -15.615 1.00 97.56 89 PRO A CA 1
ATOM 672 C C . PRO A 1 89 ? 11.103 -15.290 -14.667 1.00 97.56 89 PRO A C 1
ATOM 674 O O . PRO A 1 89 ? 12.299 -15.405 -14.395 1.00 97.56 89 PRO A O 1
ATOM 677 N N . GLY A 1 90 ? 10.172 -16.086 -14.154 1.00 97.12 90 GLY A N 1
ATOM 678 C CA . GLY A 1 90 ? 10.402 -17.146 -13.179 1.00 97.12 90 GLY A CA 1
ATOM 679 C C . GLY A 1 90 ? 10.373 -16.689 -11.719 1.00 97.12 90 GLY A C 1
ATOM 680 O O . GLY A 1 90 ? 10.202 -17.535 -10.848 1.00 97.12 90 GLY A O 1
ATOM 681 N N . MET A 1 91 ? 10.490 -15.390 -11.420 1.00 97.88 91 MET A N 1
ATOM 682 C CA . MET A 1 91 ? 10.417 -14.896 -10.038 1.00 97.88 91 MET A CA 1
ATOM 683 C C . MET A 1 91 ? 8.994 -14.952 -9.473 1.00 97.88 91 MET A C 1
ATOM 685 O O . MET A 1 91 ? 8.020 -14.786 -10.205 1.00 97.88 91 MET A O 1
ATOM 689 N N . LEU A 1 92 ? 8.885 -15.113 -8.152 1.00 97.69 92 LEU A N 1
ATOM 690 C CA . LEU A 1 92 ? 7.619 -15.067 -7.426 1.00 97.69 92 LEU A CA 1
ATOM 691 C C . LEU A 1 92 ? 7.324 -13.660 -6.911 1.00 97.69 92 LEU A C 1
ATOM 693 O O . LEU A 1 92 ? 8.153 -13.044 -6.242 1.00 97.69 92 LEU A O 1
ATOM 697 N N . VAL A 1 93 ? 6.119 -13.169 -7.168 1.00 97.00 93 VAL A N 1
ATOM 698 C CA . VAL A 1 93 ? 5.613 -11.888 -6.678 1.00 97.00 93 VAL A CA 1
ATOM 699 C C . VAL A 1 93 ? 4.319 -12.063 -5.902 1.00 97.00 93 VAL A C 1
ATOM 701 O O . VAL A 1 93 ? 3.566 -13.013 -6.104 1.00 97.00 93 VAL A O 1
ATOM 704 N N . VAL A 1 94 ? 4.046 -11.119 -5.008 1.00 95.38 94 VAL A N 1
ATOM 705 C CA . VAL A 1 94 ? 2.754 -11.030 -4.330 1.00 95.38 94 VAL A CA 1
ATOM 706 C C . VAL A 1 94 ? 1.784 -10.240 -5.199 1.00 95.38 94 VAL A C 1
ATOM 708 O O . VAL A 1 94 ? 2.018 -9.064 -5.482 1.00 95.38 94 VAL A O 1
ATOM 711 N N . HIS A 1 95 ? 0.659 -10.854 -5.555 1.00 93.69 95 HIS A N 1
ATOM 712 C CA . HIS A 1 95 ? -0.492 -10.151 -6.115 1.00 93.69 95 HIS A CA 1
ATOM 713 C C . HIS A 1 95 ? -1.781 -10.671 -5.477 1.00 93.69 95 HIS A C 1
ATOM 715 O O . HIS A 1 95 ? -1.970 -11.873 -5.303 1.00 93.69 95 HIS A O 1
ATOM 721 N N . ASP A 1 96 ? -2.634 -9.740 -5.049 1.00 91.56 96 ASP A N 1
ATOM 722 C CA . ASP A 1 96 ? -3.823 -10.005 -4.233 1.00 91.56 96 ASP A CA 1
ATOM 723 C C . ASP A 1 96 ? -3.585 -10.994 -3.072 1.00 91.56 96 ASP A C 1
ATOM 725 O O . ASP A 1 96 ? -4.325 -11.951 -2.858 1.00 91.56 96 ASP A O 1
ATOM 729 N N . ARG A 1 97 ? -2.495 -10.772 -2.320 1.00 91.94 97 ARG A N 1
ATOM 730 C CA . ARG A 1 97 ? -2.045 -11.619 -1.196 1.00 91.94 97 ARG A CA 1
ATOM 731 C C . ARG A 1 97 ? -1.735 -13.072 -1.558 1.00 91.94 97 ARG A C 1
ATOM 733 O O . ARG A 1 97 ? -1.597 -13.890 -0.654 1.00 91.94 97 ARG A O 1
ATOM 740 N N . ARG A 1 98 ? -1.613 -13.411 -2.836 1.00 94.19 98 ARG A N 1
ATOM 741 C CA . ARG A 1 98 ? -1.257 -14.752 -3.303 1.00 94.19 98 ARG A CA 1
ATOM 742 C C . ARG A 1 98 ? 0.106 -14.734 -3.990 1.00 94.19 98 ARG A C 1
ATOM 744 O O . ARG A 1 98 ? 0.530 -13.669 -4.446 1.00 94.19 98 ARG A O 1
ATOM 751 N N . PRO A 1 99 ? 0.808 -15.875 -4.024 1.00 96.00 99 PRO A N 1
ATOM 752 C CA . PRO A 1 99 ? 2.029 -16.019 -4.800 1.00 96.00 99 PRO A CA 1
ATOM 753 C C . PRO A 1 99 ? 1.690 -16.166 -6.288 1.00 96.00 99 PRO A C 1
ATOM 755 O O . PRO A 1 99 ? 0.842 -16.972 -6.674 1.00 96.00 99 PRO A O 1
ATOM 758 N N . TRP A 1 100 ? 2.371 -15.386 -7.117 1.00 97.00 100 TRP A N 1
ATOM 759 C CA . TRP A 1 100 ? 2.268 -15.441 -8.568 1.00 97.00 100 TRP A CA 1
ATOM 760 C C . TRP A 1 100 ? 3.658 -15.532 -9.172 1.00 97.00 100 TRP A C 1
ATOM 762 O O . TRP A 1 100 ? 4.554 -14.791 -8.769 1.00 97.00 100 TRP A O 1
ATOM 772 N N . ARG A 1 101 ? 3.842 -16.400 -10.158 1.00 97.62 101 ARG A N 1
ATOM 773 C CA . ARG A 1 101 ? 5.074 -16.475 -10.929 1.00 97.62 101 ARG A CA 1
ATOM 774 C C . ARG A 1 101 ? 5.013 -15.520 -12.109 1.00 97.62 101 ARG A C 1
ATOM 776 O O . ARG A 1 101 ? 4.027 -15.473 -12.840 1.00 97.62 101 ARG A O 1
ATOM 783 N N . VAL A 1 102 ? 6.080 -14.755 -12.298 1.00 97.75 102 VAL A N 1
ATOM 784 C CA . VAL A 1 102 ? 6.236 -13.873 -13.453 1.00 97.75 102 VAL A CA 1
ATOM 785 C C . VAL A 1 102 ? 6.545 -14.718 -14.681 1.00 97.75 102 VAL A C 1
ATOM 787 O O . VAL A 1 102 ? 7.556 -15.414 -14.704 1.00 97.75 102 VAL A O 1
ATOM 790 N N . LEU A 1 103 ? 5.713 -14.631 -15.714 1.00 97.31 103 LEU A N 1
ATOM 791 C CA . LEU A 1 103 ? 5.936 -15.323 -16.982 1.00 97.31 103 LEU A CA 1
ATOM 792 C C . LEU A 1 103 ? 6.691 -14.432 -17.964 1.00 97.31 103 LEU A C 1
ATOM 794 O O . LEU A 1 103 ? 7.736 -14.812 -18.489 1.00 97.31 103 LEU A O 1
ATOM 798 N N . THR A 1 104 ? 6.192 -13.215 -18.181 1.00 97.50 104 THR A N 1
ATOM 799 C CA . THR A 1 104 ? 6.791 -12.262 -19.118 1.00 97.50 104 THR A CA 1
ATOM 800 C C . THR A 1 104 ? 6.802 -10.852 -18.550 1.00 97.50 104 THR A C 1
ATOM 802 O O . THR A 1 104 ? 5.966 -10.469 -17.731 1.00 97.50 104 THR A O 1
ATOM 805 N N . ILE A 1 105 ? 7.783 -10.072 -19.002 1.00 97.69 105 ILE A N 1
ATOM 806 C CA . ILE A 1 105 ? 7.889 -8.637 -18.757 1.00 97.69 105 ILE A CA 1
ATOM 807 C C . ILE A 1 105 ? 8.260 -8.004 -20.093 1.00 97.69 105 ILE A C 1
ATOM 809 O O . ILE A 1 105 ? 9.289 -8.343 -20.679 1.00 97.69 105 ILE A O 1
ATOM 813 N N . THR A 1 106 ? 7.436 -7.088 -20.585 1.00 97.12 106 THR A N 1
ATOM 814 C CA . THR A 1 106 ? 7.665 -6.433 -21.874 1.00 97.12 106 THR A CA 1
ATOM 815 C C . THR A 1 106 ? 7.377 -4.948 -21.754 1.00 97.12 106 THR A C 1
ATOM 817 O O . THR A 1 106 ? 6.291 -4.546 -21.343 1.00 97.12 106 THR A O 1
ATOM 820 N N . GLU A 1 107 ? 8.358 -4.116 -22.097 1.00 96.12 107 GLU A N 1
ATOM 821 C CA . GLU A 1 107 ? 8.147 -2.671 -22.163 1.00 96.12 107 GLU A CA 1
ATOM 822 C C . GLU A 1 107 ? 7.159 -2.349 -23.284 1.00 96.12 107 GLU A C 1
ATOM 824 O O . GLU A 1 107 ? 7.296 -2.859 -24.397 1.00 96.12 107 GLU A O 1
ATOM 829 N N . ARG A 1 108 ? 6.156 -1.513 -23.003 1.00 94.81 108 ARG A N 1
ATOM 830 C CA . ARG A 1 108 ? 5.212 -1.098 -24.040 1.00 94.81 108 ARG A CA 1
ATOM 831 C C . ARG A 1 108 ? 5.798 0.023 -24.880 1.00 94.81 108 ARG A C 1
ATOM 833 O O . ARG A 1 108 ? 6.284 1.027 -24.355 1.00 94.81 108 ARG A O 1
ATOM 840 N N . GLU A 1 109 ? 5.662 -0.121 -26.191 1.00 94.62 109 GLU A N 1
ATOM 841 C CA . GLU A 1 109 ? 6.033 0.924 -27.137 1.00 94.62 109 GLU A CA 1
ATOM 842 C C . GLU A 1 109 ? 5.276 2.229 -26.834 1.00 94.62 109 GLU A C 1
ATOM 844 O O . GLU A 1 109 ? 4.074 2.174 -26.560 1.00 94.62 109 GLU A O 1
ATOM 849 N N . PRO A 1 110 ? 5.924 3.408 -26.916 1.00 93.12 110 PRO A N 1
ATOM 850 C CA . PRO A 1 110 ? 5.298 4.701 -26.618 1.00 93.12 110 PRO A CA 1
ATOM 851 C C . PRO A 1 110 ? 3.979 4.979 -27.341 1.00 93.12 110 PRO A C 1
ATOM 853 O O . PRO A 1 110 ? 3.111 5.649 -26.785 1.00 93.12 110 PRO A O 1
ATOM 856 N N . ALA A 1 111 ? 3.821 4.462 -28.562 1.00 92.75 111 ALA A N 1
ATOM 857 C CA . ALA A 1 111 ? 2.598 4.598 -29.351 1.00 92.75 111 ALA A CA 1
ATOM 858 C C . ALA A 1 111 ? 1.423 3.756 -28.809 1.00 92.75 111 ALA A C 1
ATOM 860 O O . ALA A 1 111 ? 0.271 4.048 -29.110 1.00 92.75 111 ALA A O 1
ATOM 861 N N . LEU A 1 112 ? 1.712 2.730 -28.002 1.00 93.19 112 LEU A N 1
ATOM 862 C CA . LEU A 1 112 ? 0.750 1.796 -27.408 1.00 93.19 112 LEU A CA 1
ATOM 863 C C . LEU A 1 112 ? 0.530 2.050 -25.909 1.00 93.19 112 LEU A C 1
ATOM 865 O O . LEU A 1 112 ? -0.033 1.206 -25.199 1.00 93.19 112 LEU A O 1
ATOM 869 N N . TRP A 1 113 ? 1.013 3.183 -25.394 1.00 94.31 113 TRP A N 1
ATOM 870 C CA . TRP A 1 113 ? 0.774 3.562 -24.007 1.00 94.31 113 TRP A CA 1
ATOM 871 C C . TRP A 1 113 ? -0.718 3.813 -23.786 1.00 94.31 113 TRP A C 1
ATOM 873 O O . TRP A 1 113 ? -1.338 4.509 -24.593 1.00 94.31 113 TRP A O 1
ATOM 883 N N . PRO A 1 114 ? -1.306 3.296 -22.697 1.00 94.50 114 PRO A N 1
ATOM 884 C CA . PRO A 1 114 ? -2.657 3.681 -22.316 1.00 94.50 114 PRO A CA 1
ATOM 885 C C . PRO A 1 114 ? -2.752 5.198 -22.068 1.00 94.50 114 PRO A C 1
ATOM 887 O O . PRO A 1 114 ? -1.750 5.855 -21.767 1.00 94.50 114 PRO A O 1
ATOM 890 N N . ALA A 1 115 ? -3.947 5.768 -22.241 1.00 94.38 115 ALA A N 1
ATOM 891 C CA . ALA A 1 115 ? -4.146 7.220 -22.238 1.00 94.38 115 ALA A CA 1
ATOM 892 C C . ALA A 1 115 ? -3.699 7.891 -20.927 1.00 94.38 115 ALA A C 1
ATOM 894 O O . ALA A 1 115 ? -3.107 8.964 -20.959 1.00 94.38 115 ALA A O 1
ATOM 895 N N . ASP A 1 116 ? -3.905 7.233 -19.786 1.00 93.88 116 ASP A N 1
ATOM 896 C CA . ASP A 1 116 ? -3.464 7.710 -18.473 1.00 93.88 116 ASP A CA 1
ATOM 897 C C . ASP A 1 116 ? -1.936 7.850 -18.374 1.00 93.88 116 ASP A C 1
ATOM 899 O O . ASP A 1 116 ? -1.446 8.853 -17.860 1.00 93.88 116 ASP A O 1
ATOM 903 N N . TYR A 1 117 ? -1.167 6.910 -18.931 1.00 94.94 117 TYR A N 1
ATOM 904 C CA . TYR A 1 117 ? 0.293 7.014 -19.016 1.00 94.94 117 TYR A CA 1
ATOM 905 C C . TYR A 1 117 ? 0.750 8.119 -19.969 1.00 94.94 117 TYR A C 1
ATOM 907 O O . TYR A 1 117 ? 1.756 8.775 -19.698 1.00 94.94 117 TYR A O 1
ATOM 915 N N . GLN A 1 118 ? 0.035 8.335 -21.077 1.00 94.81 118 GLN A N 1
ATOM 916 C CA . GLN A 1 118 ? 0.339 9.436 -21.995 1.00 94.81 118 GLN A CA 1
ATOM 917 C C . GLN A 1 118 ? 0.138 10.787 -21.302 1.00 94.81 118 GLN A C 1
ATOM 919 O O . GLN A 1 118 ? 1.075 11.582 -21.245 1.00 94.81 118 GLN A O 1
ATOM 924 N N . THR A 1 119 ? -1.032 10.995 -20.691 1.00 96.12 119 THR A N 1
ATOM 925 C CA . THR A 1 119 ? -1.350 12.212 -19.934 1.00 96.12 119 THR A CA 1
ATOM 926 C C . THR A 1 119 ? -0.375 12.426 -18.780 1.00 96.12 119 THR A C 1
ATOM 928 O O . THR A 1 119 ? 0.173 13.512 -18.633 1.00 96.12 119 THR A O 1
ATOM 931 N N . ALA A 1 120 ? -0.067 11.385 -18.001 1.00 95.50 120 ALA A N 1
ATOM 932 C CA . ALA A 1 120 ? 0.875 11.505 -16.892 1.00 95.50 120 ALA A CA 1
ATOM 933 C C . ALA A 1 120 ? 2.300 11.874 -17.352 1.00 95.50 120 ALA A C 1
ATOM 935 O O . ALA A 1 120 ? 3.015 12.572 -16.628 1.00 95.50 120 ALA A O 1
ATOM 936 N N . PHE A 1 121 ? 2.726 11.439 -18.544 1.00 96.62 121 PHE A N 1
ATOM 937 C CA . PHE A 1 121 ? 4.001 11.871 -19.120 1.00 96.62 121 PHE A CA 1
ATOM 938 C C . PHE A 1 121 ? 3.955 13.338 -19.554 1.00 96.62 121 PHE A C 1
ATOM 940 O O . PHE A 1 121 ? 4.883 14.089 -19.259 1.00 96.62 121 PHE A O 1
ATOM 947 N N . GLU A 1 122 ? 2.883 13.749 -20.228 1.00 96.88 122 GLU A N 1
ATOM 948 C CA . GLU A 1 122 ? 2.683 15.130 -20.679 1.00 96.88 122 GLU A CA 1
ATOM 949 C C . GLU A 1 122 ? 2.644 16.106 -19.498 1.00 96.88 122 GLU A C 1
ATOM 951 O O . GLU A 1 122 ? 3.359 17.106 -19.511 1.00 96.88 122 GLU A O 1
ATOM 956 N N . ASP A 1 123 ? 1.923 15.772 -18.427 1.00 97.12 123 ASP A N 1
ATOM 957 C CA . ASP A 1 123 ? 1.876 16.559 -17.190 1.00 97.12 123 ASP A CA 1
ATOM 958 C C . ASP A 1 123 ? 3.252 16.663 -16.516 1.00 97.12 123 ASP A C 1
ATOM 960 O O . ASP A 1 123 ? 3.640 17.719 -15.991 1.00 97.12 123 ASP A O 1
ATOM 964 N N . HIS A 1 124 ? 4.015 15.565 -16.529 1.00 95.56 124 HIS A N 1
ATOM 965 C CA . HIS A 1 124 ? 5.372 15.533 -15.998 1.00 95.56 124 HIS A CA 1
ATOM 966 C C . HIS A 1 124 ? 6.321 16.422 -16.814 1.00 95.56 124 HIS A C 1
ATOM 968 O O . HIS A 1 124 ? 7.068 17.212 -16.232 1.00 95.56 124 HIS A O 1
ATOM 974 N N . HIS A 1 125 ? 6.257 16.342 -18.145 1.00 96.56 125 HIS A N 1
ATOM 975 C CA . HIS A 1 125 ? 7.047 17.171 -19.058 1.00 96.56 125 HIS A CA 1
ATOM 976 C C . HIS A 1 125 ? 6.670 18.653 -18.949 1.00 96.56 125 HIS A C 1
ATOM 978 O O . HIS A 1 125 ? 7.549 19.492 -18.763 1.00 96.56 125 HIS A O 1
ATOM 984 N N . ALA A 1 126 ? 5.376 18.982 -18.922 1.00 96.88 126 ALA A N 1
ATOM 985 C CA . ALA A 1 126 ? 4.886 20.346 -18.725 1.00 96.88 126 ALA A CA 1
ATOM 986 C C . ALA A 1 126 ? 5.334 20.934 -17.375 1.00 96.88 126 ALA A C 1
ATOM 988 O O . ALA A 1 126 ? 5.687 22.112 -17.276 1.00 96.88 126 ALA A O 1
ATOM 989 N N . THR A 1 127 ? 5.366 20.110 -16.324 1.00 96.25 127 THR A N 1
ATOM 990 C CA . THR A 1 127 ? 5.908 20.508 -15.020 1.00 96.25 127 THR A CA 1
ATOM 991 C C . THR A 1 127 ? 7.405 20.787 -15.089 1.00 96.25 127 THR A C 1
ATOM 993 O O . THR A 1 127 ? 7.842 21.811 -14.566 1.00 96.25 127 THR A O 1
ATOM 996 N N . TRP A 1 128 ? 8.182 19.929 -15.756 1.00 96.56 128 TRP A N 1
ATOM 997 C CA . TRP A 1 128 ? 9.608 20.172 -15.975 1.00 96.56 128 TRP A CA 1
ATOM 998 C C . TRP A 1 128 ? 9.846 21.463 -16.771 1.00 96.56 128 TRP A C 1
ATOM 1000 O O . TRP A 1 128 ? 10.649 22.289 -16.344 1.00 96.56 128 TRP A O 1
ATOM 1010 N N . MET A 1 129 ? 9.085 21.698 -17.845 1.00 97.25 129 MET A N 1
ATOM 1011 C CA . MET A 1 129 ? 9.147 22.924 -18.650 1.00 97.25 129 MET A CA 1
ATOM 1012 C C . MET A 1 129 ? 8.880 24.182 -17.820 1.00 97.25 129 MET A C 1
ATOM 1014 O O . MET A 1 129 ? 9.612 25.164 -17.933 1.00 97.25 129 MET A O 1
ATOM 1018 N N . ARG A 1 130 ? 7.863 24.161 -16.950 1.00 97.00 130 ARG A N 1
ATOM 1019 C CA . ARG A 1 130 ? 7.583 25.276 -16.033 1.00 97.00 130 ARG A CA 1
ATOM 1020 C C . ARG A 1 130 ? 8.765 25.530 -15.096 1.00 97.00 130 ARG A C 1
ATOM 1022 O O . ARG A 1 130 ? 9.240 26.656 -15.003 1.00 97.00 130 ARG A O 1
ATOM 1029 N N . CYS A 1 131 ? 9.290 24.480 -14.464 1.00 96.12 131 CYS A N 1
ATOM 1030 C CA . CYS A 1 131 ? 10.464 24.596 -13.601 1.00 96.12 131 CYS A CA 1
ATOM 1031 C C . CYS A 1 131 ? 11.705 25.091 -14.360 1.00 96.12 131 CYS A C 1
ATOM 1033 O O . CYS A 1 131 ? 12.519 25.808 -13.781 1.00 96.12 131 CYS A O 1
ATOM 1035 N N . LEU A 1 132 ? 11.857 24.741 -15.641 1.00 96.19 132 LEU A N 1
ATOM 1036 C CA . LEU A 1 132 ? 12.958 25.209 -16.482 1.00 96.19 132 LEU A CA 1
ATOM 1037 C C . LEU A 1 132 ? 12.878 26.723 -16.690 1.00 96.19 132 LEU A C 1
ATOM 1039 O O . LEU A 1 132 ? 13.875 27.412 -16.487 1.00 96.19 132 LEU A O 1
ATOM 1043 N N . VAL A 1 133 ? 11.691 27.238 -17.030 1.00 96.44 133 VAL A N 1
ATOM 1044 C CA . VAL A 1 133 ? 11.435 28.682 -17.171 1.00 96.44 133 VAL A CA 1
ATOM 1045 C C . VAL A 1 133 ? 11.700 29.423 -15.858 1.00 96.44 133 VAL A C 1
ATOM 1047 O O . VAL A 1 133 ? 12.320 30.484 -15.869 1.00 96.44 133 VAL A O 1
ATOM 1050 N N . ASP A 1 134 ? 11.311 28.834 -14.728 1.00 96.06 134 ASP A N 1
ATOM 1051 C CA . ASP A 1 134 ? 11.517 29.410 -13.394 1.00 96.06 134 ASP A CA 1
ATOM 1052 C C . ASP A 1 134 ? 12.969 29.280 -12.883 1.00 96.06 134 ASP A C 1
ATOM 1054 O O . ASP A 1 134 ? 13.282 29.731 -11.780 1.00 96.06 134 ASP A O 1
ATOM 1058 N N . GLY A 1 135 ? 13.869 28.632 -13.634 1.00 95.38 135 GLY A N 1
ATOM 1059 C CA . GLY A 1 135 ? 15.253 28.379 -13.214 1.00 95.38 135 GLY A CA 1
ATOM 1060 C C . GLY A 1 135 ? 15.386 27.384 -12.053 1.00 95.38 135 GLY A C 1
ATOM 1061 O O . GLY A 1 135 ? 16.405 27.361 -11.365 1.00 95.38 135 GLY A O 1
ATOM 1062 N N . THR A 1 136 ? 14.358 26.567 -11.817 1.00 95.06 136 THR A N 1
ATOM 1063 C CA . THR A 1 136 ? 14.277 25.581 -10.727 1.00 95.06 136 THR A CA 1
ATOM 1064 C C . THR A 1 136 ? 14.212 24.136 -11.218 1.00 95.06 136 THR A C 1
ATOM 1066 O O . THR A 1 136 ? 14.003 23.239 -10.405 1.00 95.06 136 THR A O 1
ATOM 1069 N N . ALA A 1 137 ? 14.372 23.878 -12.519 1.00 91.75 137 ALA A N 1
ATOM 1070 C CA . ALA A 1 137 ? 14.403 22.519 -13.056 1.00 91.75 137 ALA A CA 1
ATOM 1071 C C . ALA A 1 137 ? 15.580 21.711 -12.496 1.00 91.75 137 ALA A C 1
ATOM 1073 O O . ALA A 1 137 ? 16.693 22.210 -12.336 1.00 91.75 137 ALA A O 1
ATOM 1074 N N . TRP A 1 138 ? 15.318 20.431 -12.233 1.00 86.94 138 TRP A N 1
ATOM 1075 C CA . TRP A 1 138 ? 16.318 19.457 -11.809 1.00 86.94 138 TRP A CA 1
ATOM 1076 C C . TRP A 1 138 ? 16.461 18.382 -12.883 1.00 86.94 138 TRP A C 1
ATOM 1078 O O . TRP A 1 138 ? 15.473 17.743 -13.241 1.00 86.94 138 TRP A O 1
ATOM 1088 N N . GLY A 1 139 ? 17.697 18.145 -13.327 1.00 88.12 139 GLY A N 1
ATOM 1089 C CA . GLY A 1 139 ? 18.022 17.115 -14.314 1.00 88.12 139 GLY A CA 1
ATOM 1090 C C . GLY A 1 139 ? 17.686 17.495 -15.758 1.00 88.12 139 GLY A C 1
ATOM 1091 O O . GLY A 1 139 ? 17.261 18.615 -16.047 1.00 88.12 139 GLY A O 1
ATOM 1092 N N . ASP A 1 140 ? 17.914 16.536 -16.651 1.00 92.44 140 ASP A N 1
ATOM 1093 C CA . ASP A 1 140 ? 17.694 16.684 -18.090 1.00 92.44 140 ASP A CA 1
ATOM 1094 C C . ASP A 1 140 ? 16.202 16.636 -18.454 1.00 92.44 140 ASP A C 1
ATOM 1096 O O . ASP A 1 140 ? 15.356 16.241 -17.645 1.00 92.44 140 ASP A O 1
ATOM 1100 N N . GLU A 1 141 ? 15.881 17.019 -19.692 1.00 95.25 141 GLU A N 1
ATOM 1101 C CA . GLU A 1 141 ? 14.523 16.929 -20.231 1.00 95.25 141 GLU A CA 1
ATOM 1102 C C . GLU A 1 141 ? 13.972 15.496 -20.119 1.00 95.25 141 GLU A C 1
ATOM 1104 O O . GLU A 1 141 ? 14.617 14.555 -20.601 1.00 95.25 141 GLU A O 1
ATOM 1109 N N . PRO A 1 142 ? 12.777 15.300 -19.529 1.00 94.06 142 PRO A N 1
ATOM 1110 C CA . PRO A 1 142 ? 12.166 13.985 -19.427 1.00 94.06 142 PRO A CA 1
ATOM 1111 C C . PRO A 1 142 ? 11.948 13.361 -20.806 1.00 94.06 142 PRO A C 1
ATOM 1113 O O . PRO A 1 142 ? 11.202 13.883 -21.631 1.00 94.06 142 PRO A O 1
ATOM 1116 N N . GLN A 1 143 ? 12.555 12.198 -21.035 1.00 94.88 143 GLN A N 1
ATOM 1117 C CA . GLN A 1 143 ? 12.359 11.415 -22.253 1.00 94.88 143 GLN A CA 1
ATOM 1118 C C . GLN A 1 143 ? 11.426 10.241 -21.975 1.00 94.88 143 GLN A C 1
ATOM 1120 O O . GLN A 1 143 ? 11.545 9.582 -20.941 1.00 94.88 143 GLN A O 1
ATOM 1125 N N . ARG A 1 144 ? 10.538 9.906 -22.921 1.00 94.06 144 ARG A N 1
ATOM 1126 C CA . ARG A 1 144 ? 9.623 8.754 -22.774 1.00 94.06 144 ARG A CA 1
ATOM 1127 C C . ARG A 1 144 ? 10.374 7.446 -22.497 1.00 94.06 144 ARG A C 1
ATOM 1129 O O . ARG A 1 144 ? 9.952 6.674 -21.643 1.00 94.06 144 ARG A O 1
ATOM 1136 N N . ALA A 1 145 ? 11.517 7.245 -23.156 1.00 91.94 145 ALA A N 1
ATOM 1137 C CA . ALA A 1 145 ? 12.348 6.045 -23.020 1.00 91.94 145 ALA A CA 1
ATOM 1138 C C . ALA A 1 145 ? 12.998 5.884 -21.631 1.00 91.94 145 ALA A C 1
ATOM 1140 O O . ALA A 1 145 ? 13.307 4.772 -21.212 1.00 91.94 145 ALA A O 1
ATOM 1141 N N . THR A 1 146 ? 13.216 6.979 -20.899 1.00 90.88 146 THR A N 1
ATOM 1142 C CA . THR A 1 146 ? 13.849 6.952 -19.568 1.00 90.88 146 THR A CA 1
ATOM 1143 C C . THR A 1 146 ? 12.881 7.310 -18.448 1.00 90.88 146 THR A C 1
ATOM 1145 O O . THR A 1 146 ? 13.239 7.224 -17.271 1.00 90.88 146 THR A O 1
ATOM 1148 N N . TRP A 1 147 ? 11.637 7.658 -18.782 1.00 93.50 147 TRP A N 1
ATOM 1149 C CA . TRP A 1 147 ? 10.627 8.023 -17.806 1.00 93.50 147 TRP A CA 1
ATOM 1150 C C . TRP A 1 147 ? 10.349 6.856 -16.857 1.00 93.50 147 TRP A C 1
ATOM 1152 O O . TRP A 1 147 ? 10.079 5.725 -17.267 1.00 93.50 147 TRP A O 1
ATOM 1162 N N . TYR A 1 148 ? 10.446 7.126 -15.559 1.00 91.50 148 TYR A N 1
ATOM 1163 C CA . TYR A 1 148 ? 10.370 6.110 -14.509 1.00 91.50 148 TYR A CA 1
ATOM 1164 C C . TYR A 1 148 ? 8.971 5.494 -14.355 1.00 91.50 148 TYR A C 1
ATOM 1166 O O . TYR A 1 148 ? 8.848 4.409 -13.797 1.00 91.50 148 TYR A O 1
ATOM 1174 N N . GLN A 1 149 ? 7.931 6.149 -14.876 1.00 94.50 149 GLN A N 1
ATOM 1175 C CA . GLN A 1 149 ? 6.560 5.633 -14.878 1.00 94.50 149 GLN A CA 1
ATOM 1176 C C . GLN A 1 149 ? 6.164 4.991 -16.211 1.00 94.50 149 GLN A C 1
ATOM 1178 O O . GLN A 1 149 ? 5.001 4.654 -16.381 1.00 94.50 149 GLN A O 1
ATOM 1183 N N . ARG A 1 150 ? 7.084 4.796 -17.168 1.00 95.38 150 ARG A N 1
ATOM 1184 C CA . ARG A 1 150 ? 6.722 4.169 -18.449 1.00 95.38 150 ARG A CA 1
ATOM 1185 C C . ARG A 1 150 ? 6.119 2.762 -18.241 1.00 95.38 150 ARG A C 1
ATOM 1187 O O . ARG A 1 150 ? 6.588 2.040 -17.355 1.00 95.38 150 ARG A O 1
ATOM 1194 N N . PRO A 1 151 ? 5.085 2.380 -19.006 1.00 96.88 151 PRO A N 1
ATOM 1195 C CA . PRO A 1 151 ? 4.331 1.154 -18.778 1.00 96.88 151 PRO A CA 1
ATOM 1196 C C . PRO A 1 151 ? 5.049 -0.106 -19.283 1.00 96.88 151 PRO A C 1
ATOM 1198 O O . PRO A 1 151 ? 5.588 -0.147 -20.389 1.00 96.88 151 PRO A O 1
ATOM 1201 N N . TYR A 1 152 ? 4.966 -1.168 -18.485 1.00 96.94 152 TYR A N 1
ATOM 1202 C CA . TYR A 1 152 ? 5.351 -2.534 -18.830 1.00 96.94 152 TYR A CA 1
ATOM 1203 C C . TYR A 1 152 ? 4.114 -3.432 -18.811 1.00 96.94 152 TYR A C 1
ATOM 1205 O O . TYR A 1 152 ? 3.325 -3.372 -17.868 1.00 96.94 152 TYR A O 1
ATOM 1213 N N . ALA A 1 153 ? 3.965 -4.267 -19.838 1.00 96.75 153 ALA A N 1
ATOM 1214 C CA . ALA A 1 153 ? 3.047 -5.396 -19.843 1.00 96.75 153 ALA A CA 1
ATOM 1215 C C . ALA A 1 153 ? 3.693 -6.572 -19.099 1.00 96.75 153 ALA A C 1
ATOM 1217 O O . ALA A 1 153 ? 4.854 -6.906 -19.349 1.00 96.75 153 ALA A O 1
ATOM 1218 N N . ILE A 1 154 ? 2.957 -7.168 -18.167 1.00 96.94 154 ILE A N 1
ATOM 1219 C CA . ILE A 1 154 ? 3.444 -8.238 -17.296 1.00 96.94 154 ILE A CA 1
ATOM 1220 C C . ILE A 1 154 ? 2.407 -9.355 -17.310 1.00 96.94 154 ILE A C 1
ATOM 1222 O O . ILE A 1 154 ? 1.238 -9.099 -17.029 1.00 96.94 154 ILE A O 1
ATOM 1226 N N . ALA A 1 155 ? 2.831 -10.575 -17.627 1.00 96.81 155 ALA A N 1
ATOM 1227 C CA . ALA A 1 155 ? 1.999 -11.766 -17.489 1.00 96.81 155 ALA A CA 1
ATOM 1228 C C . ALA A 1 155 ? 2.412 -12.533 -16.232 1.00 96.81 155 ALA A C 1
ATOM 1230 O O . ALA A 1 155 ? 3.606 -12.751 -15.994 1.00 96.81 155 ALA A O 1
ATOM 1231 N N . LEU A 1 156 ? 1.429 -12.921 -15.426 1.00 97.06 156 LEU A N 1
ATOM 1232 C CA . LEU A 1 156 ? 1.608 -13.671 -14.190 1.00 97.06 156 LEU A CA 1
ATOM 1233 C C . LEU A 1 156 ? 0.791 -14.964 -14.243 1.00 97.06 156 LEU A C 1
ATOM 1235 O O . LEU A 1 156 ? -0.354 -14.929 -14.673 1.00 97.06 156 LEU A O 1
ATOM 1239 N N . ALA A 1 157 ? 1.317 -16.063 -13.712 1.00 96.81 157 ALA A N 1
ATOM 1240 C CA . ALA A 1 157 ? 0.541 -17.269 -13.414 1.00 96.81 157 ALA A CA 1
ATOM 1241 C C . ALA A 1 157 ? 0.470 -17.490 -11.899 1.00 96.81 157 ALA A C 1
ATOM 1243 O O . ALA A 1 157 ? 1.409 -17.114 -11.191 1.00 96.81 157 ALA A O 1
ATOM 1244 N N . PRO A 1 158 ? -0.599 -18.095 -11.358 1.00 96.19 158 PRO A N 1
ATOM 1245 C CA . PRO A 1 158 ? -0.578 -18.579 -9.984 1.00 96.19 158 PRO A CA 1
ATOM 1246 C C . PRO A 1 158 ? 0.589 -19.555 -9.805 1.00 96.19 158 PRO A C 1
ATOM 1248 O O . PRO A 1 158 ? 0.854 -20.357 -10.701 1.00 96.19 158 PRO A O 1
ATOM 1251 N N . ASP A 1 159 ? 1.285 -19.497 -8.668 1.00 94.81 159 ASP A N 1
ATOM 1252 C CA . ASP A 1 159 ? 2.421 -20.400 -8.445 1.00 94.81 159 ASP A CA 1
ATOM 1253 C C . ASP A 1 159 ? 1.998 -21.880 -8.537 1.00 94.81 159 ASP A C 1
ATOM 1255 O O . ASP A 1 159 ? 0.989 -22.282 -7.945 1.00 94.81 159 ASP A O 1
ATOM 1259 N N . GLY A 1 160 ? 2.747 -22.678 -9.305 1.00 91.31 160 GLY A N 1
ATOM 1260 C CA . GLY A 1 160 ? 2.437 -24.080 -9.599 1.00 91.31 160 GLY A CA 1
ATOM 1261 C C . GLY A 1 160 ? 1.361 -24.306 -10.672 1.00 91.31 160 GLY A C 1
ATOM 1262 O O . GLY A 1 160 ? 0.896 -25.437 -10.830 1.00 91.31 160 GLY A O 1
ATOM 1263 N N . ARG A 1 161 ? 0.918 -23.253 -11.373 1.00 93.19 161 ARG A N 1
ATOM 1264 C CA . ARG A 1 161 ? -0.007 -23.311 -12.524 1.00 93.19 161 ARG A CA 1
ATOM 1265 C C . ARG A 1 161 ? 0.529 -22.537 -13.730 1.00 93.19 161 ARG A C 1
ATOM 1267 O O . ARG A 1 161 ? -0.228 -21.905 -14.455 1.00 93.19 161 ARG A O 1
ATOM 1274 N N . GLU A 1 162 ? 1.838 -22.576 -13.935 1.00 92.06 162 GLU A N 1
ATOM 1275 C CA . GLU A 1 162 ? 2.526 -21.893 -15.034 1.00 92.06 162 GLU A CA 1
ATOM 1276 C C . GLU A 1 162 ? 2.104 -22.409 -16.415 1.00 92.06 162 GLU A C 1
ATOM 1278 O O . GLU A 1 162 ? 2.121 -21.651 -17.378 1.00 92.06 162 GLU A O 1
ATOM 1283 N N . ASP A 1 163 ? 1.707 -23.680 -16.498 1.00 91.25 163 ASP A N 1
ATOM 1284 C CA . ASP A 1 163 ? 1.299 -24.344 -17.741 1.00 91.25 163 ASP A CA 1
ATOM 1285 C C . ASP A 1 163 ? -0.199 -24.175 -18.064 1.00 91.25 163 ASP A C 1
ATOM 1287 O O . ASP A 1 163 ? -0.716 -24.850 -18.955 1.00 91.25 163 ASP A O 1
ATOM 1291 N N . ASP A 1 164 ? -0.919 -23.322 -17.327 1.00 90.75 164 ASP A N 1
ATOM 1292 C CA . ASP A 1 164 ? -2.356 -23.088 -17.491 1.00 90.75 164 ASP A CA 1
ATOM 1293 C C . ASP A 1 164 ? -2.643 -21.661 -17.998 1.00 90.75 164 ASP A C 1
ATOM 1295 O O . ASP A 1 164 ? -2.804 -20.739 -17.189 1.00 90.75 164 ASP A O 1
ATOM 1299 N N . PRO A 1 165 ? -2.759 -21.470 -19.327 1.00 86.75 165 PRO A N 1
ATOM 1300 C CA . PRO A 1 165 ? -2.995 -20.158 -19.923 1.00 86.75 165 PRO A CA 1
ATOM 1301 C C . PRO A 1 165 ? -4.297 -19.491 -19.469 1.00 86.75 165 PRO A C 1
ATOM 1303 O O . PRO A 1 165 ? -4.395 -18.268 -19.472 1.00 86.75 165 PRO A O 1
ATOM 1306 N N . GLU A 1 166 ? -5.317 -20.261 -19.069 1.00 88.38 166 GLU A N 1
ATOM 1307 C CA . GLU A 1 166 ? -6.588 -19.690 -18.601 1.00 88.38 166 GLU A CA 1
ATOM 1308 C C . GLU A 1 166 ? -6.467 -19.068 -17.202 1.00 88.38 166 GLU A C 1
ATOM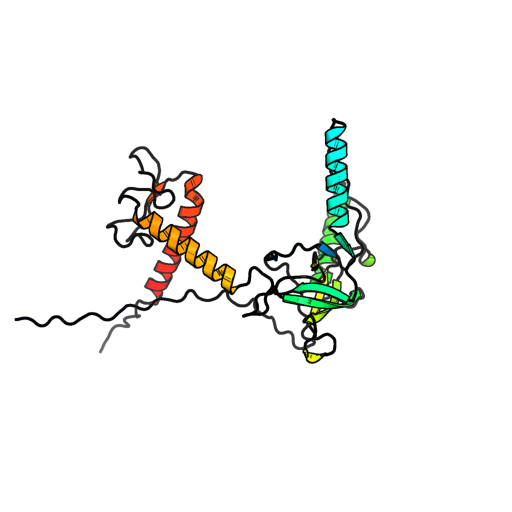 1310 O O . GLU A 1 166 ? -7.308 -18.259 -16.801 1.00 88.38 166 GLU A O 1
ATOM 1315 N N . ALA A 1 167 ? -5.424 -19.435 -16.453 1.00 87.69 167 ALA A N 1
ATOM 1316 C CA . ALA A 1 167 ? -5.119 -18.876 -15.144 1.00 87.69 167 ALA A CA 1
ATOM 1317 C C . ALA A 1 167 ? -4.197 -17.645 -15.215 1.00 87.69 167 ALA A C 1
ATOM 1319 O O . ALA A 1 167 ? -3.958 -17.019 -14.177 1.00 87.69 167 ALA A O 1
ATOM 1320 N N . GLU A 1 168 ? -3.687 -17.295 -16.401 1.00 93.88 168 GLU A N 1
ATOM 1321 C CA . GLU A 1 168 ? -2.799 -16.151 -16.580 1.00 93.88 168 GLU A CA 1
ATOM 1322 C C . GLU A 1 168 ? -3.500 -14.820 -16.285 1.00 93.88 168 GLU A C 1
ATOM 1324 O O . GLU A 1 168 ? -4.654 -14.565 -16.636 1.00 93.88 168 GLU A O 1
ATOM 1329 N N . LEU A 1 169 ? -2.757 -13.932 -15.635 1.00 94.81 169 LEU A N 1
ATOM 1330 C CA . LEU A 1 169 ? -3.158 -12.577 -15.318 1.00 94.81 169 LEU A CA 1
ATOM 1331 C C . LEU A 1 169 ? -2.244 -11.600 -16.056 1.00 94.81 169 LEU A C 1
ATOM 1333 O O . LEU A 1 169 ? -1.049 -11.507 -15.768 1.00 94.81 169 LEU A O 1
ATOM 1337 N N . HIS A 1 170 ? -2.829 -10.829 -16.971 1.00 95.38 170 HIS A N 1
ATOM 1338 C CA . HIS A 1 170 ? -2.131 -9.782 -17.710 1.00 95.38 170 HIS A CA 1
ATOM 1339 C C . HIS A 1 170 ? -2.343 -8.416 -17.056 1.00 95.38 170 HIS A C 1
ATOM 1341 O O . HIS A 1 170 ? -3.468 -7.953 -16.853 1.00 95.38 170 HIS A O 1
ATOM 1347 N N . LEU A 1 171 ? -1.235 -7.758 -16.730 1.00 95.12 171 LEU A N 1
ATOM 1348 C CA . LEU A 1 171 ? -1.198 -6.492 -16.012 1.00 95.12 171 LEU A CA 1
ATOM 1349 C C . LEU A 1 171 ? -0.406 -5.450 -16.796 1.00 95.12 171 LEU A C 1
ATOM 1351 O O . LEU A 1 171 ? 0.525 -5.777 -17.536 1.00 95.12 171 LEU A O 1
ATOM 1355 N N . ILE A 1 172 ? -0.735 -4.179 -16.569 1.00 95.62 172 ILE A N 1
ATOM 1356 C CA . ILE A 1 172 ? 0.149 -3.059 -16.904 1.00 95.62 172 ILE A CA 1
ATOM 1357 C C . ILE A 1 172 ? 0.597 -2.396 -15.607 1.00 95.62 172 ILE A C 1
ATOM 1359 O O . ILE A 1 172 ? -0.226 -2.031 -14.763 1.00 95.62 172 ILE A O 1
ATOM 1363 N N . ALA A 1 173 ? 1.909 -2.226 -15.463 1.00 94.44 173 ALA A N 1
ATOM 1364 C CA . ALA A 1 173 ? 2.506 -1.545 -14.323 1.00 94.44 173 ALA A CA 1
ATOM 1365 C C . ALA A 1 173 ? 3.584 -0.550 -14.774 1.00 94.44 173 ALA A C 1
ATOM 1367 O O . ALA A 1 173 ? 4.269 -0.794 -15.771 1.00 94.44 173 ALA A O 1
ATOM 1368 N N . PRO A 1 174 ? 3.783 0.563 -14.046 1.00 95.38 174 PRO A N 1
ATOM 1369 C CA . PRO A 1 174 ? 4.891 1.464 -14.333 1.00 95.38 174 PRO A CA 1
ATOM 1370 C C . PRO A 1 174 ? 6.247 0.808 -14.045 1.00 95.38 174 PRO A C 1
ATOM 1372 O O . PRO A 1 174 ? 6.366 -0.043 -13.162 1.00 95.38 174 PRO A O 1
ATOM 1375 N N . ALA A 1 175 ? 7.301 1.285 -14.711 1.00 94.88 175 ALA A N 1
ATOM 1376 C CA . ALA A 1 175 ? 8.676 0.820 -14.508 1.00 94.88 175 ALA A CA 1
ATOM 1377 C C . ALA A 1 175 ? 9.121 0.884 -13.035 1.00 94.88 175 ALA A C 1
ATOM 1379 O O . ALA A 1 175 ? 9.832 0.002 -12.549 1.00 94.88 175 ALA A O 1
ATOM 1380 N N . SER A 1 176 ? 8.669 1.916 -12.318 1.00 92.81 176 SER A N 1
ATOM 1381 C CA . SER A 1 176 ? 8.932 2.141 -10.899 1.00 92.81 176 SER A CA 1
ATOM 1382 C C . SER A 1 176 ? 7.988 1.407 -9.945 1.00 92.81 176 SER A C 1
ATOM 1384 O O . SER A 1 176 ? 8.067 1.648 -8.739 1.00 92.81 176 SER A O 1
ATOM 1386 N N . HIS A 1 177 ? 7.076 0.560 -10.435 1.00 94.06 177 HIS A N 1
ATOM 1387 C CA . HIS A 1 177 ? 6.209 -0.222 -9.557 1.00 94.06 177 HIS A CA 1
ATOM 1388 C C . HIS A 1 177 ? 7.053 -1.129 -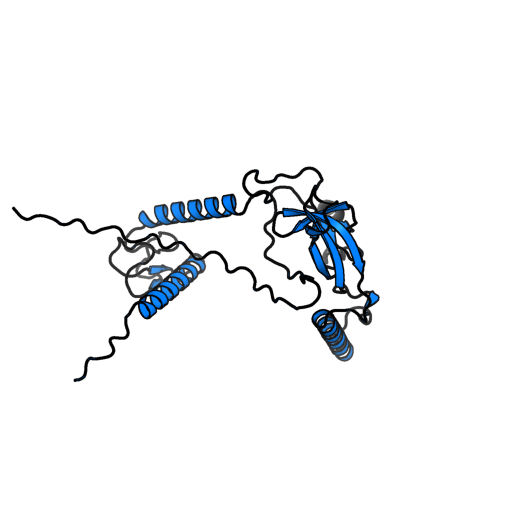8.657 1.00 94.06 177 HIS A C 1
ATOM 1390 O O . HIS A 1 177 ? 7.900 -1.883 -9.139 1.00 94.06 177 HIS A O 1
ATOM 1396 N N . ALA A 1 178 ? 6.817 -1.033 -7.350 1.00 93.56 178 ALA A N 1
ATOM 1397 C CA . ALA A 1 178 ? 7.530 -1.790 -6.336 1.00 93.56 178 ALA A CA 1
ATOM 1398 C C . ALA A 1 178 ? 6.793 -3.106 -6.060 1.00 93.56 178 ALA A C 1
ATOM 1400 O O . ALA A 1 178 ? 5.821 -3.140 -5.308 1.00 93.56 178 ALA A O 1
ATOM 1401 N N . TRP A 1 179 ? 7.280 -4.189 -6.655 1.00 95.12 179 TRP A N 1
ATOM 1402 C CA . TRP A 1 179 ? 6.762 -5.537 -6.452 1.00 95.12 179 TRP A CA 1
ATOM 1403 C C . TRP A 1 179 ? 7.300 -6.136 -5.156 1.00 95.12 179 TRP A C 1
ATOM 1405 O O . TRP A 1 179 ? 8.488 -6.023 -4.858 1.00 95.12 179 TRP A O 1
ATOM 1415 N N . GLN A 1 180 ? 6.457 -6.829 -4.397 1.00 95.69 180 GLN A N 1
ATOM 1416 C CA . GLN A 1 180 ? 6.923 -7.683 -3.307 1.00 95.69 180 GLN A CA 1
ATOM 1417 C C . GLN A 1 180 ? 7.360 -9.022 -3.896 1.00 95.69 180 GLN A C 1
ATOM 1419 O O . GLN A 1 180 ? 6.520 -9.802 -4.333 1.00 95.69 180 GLN A O 1
ATOM 1424 N N . VAL A 1 181 ? 8.668 -9.272 -3.928 1.00 97.00 181 VAL A N 1
ATOM 1425 C CA . VAL A 1 181 ? 9.254 -10.502 -4.472 1.00 97.00 181 VAL A CA 1
ATOM 1426 C C . VAL A 1 181 ? 9.442 -11.506 -3.345 1.00 97.00 181 VAL A C 1
ATOM 1428 O O . VAL A 1 181 ? 10.154 -11.232 -2.372 1.00 97.00 181 VAL A O 1
ATOM 1431 N N . LEU A 1 182 ? 8.788 -12.654 -3.477 1.00 96.88 182 LEU A N 1
ATOM 1432 C CA . LEU A 1 182 ? 8.855 -13.747 -2.517 1.00 96.88 182 LEU A CA 1
ATOM 1433 C C . LEU A 1 182 ? 10.116 -14.596 -2.742 1.00 96.88 182 LEU A C 1
ATOM 1435 O O . LEU A 1 182 ? 10.569 -14.744 -3.878 1.00 96.88 182 LEU A O 1
ATOM 1439 N N . PRO A 1 183 ? 10.690 -15.172 -1.674 1.00 96.19 183 PRO A N 1
ATOM 1440 C CA . PRO A 1 183 ? 11.621 -16.286 -1.810 1.00 96.19 183 PRO A CA 1
ATOM 1441 C C . PRO A 1 183 ? 10.878 -17.559 -2.249 1.00 96.19 183 PRO A C 1
ATOM 1443 O O . PRO A 1 183 ? 9.666 -17.647 -2.089 1.00 96.19 183 PRO A O 1
ATOM 1446 N N . GLU A 1 184 ? 11.612 -18.579 -2.701 1.00 92.56 184 GLU A N 1
ATOM 1447 C CA . GLU A 1 184 ? 11.038 -19.889 -3.076 1.00 92.56 184 GLU A CA 1
ATOM 1448 C C . GLU A 1 184 ? 10.299 -20.585 -1.919 1.00 92.56 184 GLU A C 1
ATOM 1450 O O . GLU A 1 184 ? 9.323 -21.295 -2.129 1.00 92.56 184 GLU A O 1
ATOM 1455 N N . HIS A 1 185 ? 10.742 -20.370 -0.676 1.00 94.38 185 HIS A N 1
ATOM 1456 C CA . HIS A 1 185 ? 10.097 -20.930 0.510 1.00 94.38 185 HIS A CA 1
ATOM 1457 C C . HIS A 1 185 ? 9.276 -19.858 1.223 1.00 94.38 185 HIS A C 1
ATOM 1459 O O . HIS A 1 185 ? 9.827 -18.977 1.888 1.00 94.38 185 HIS A O 1
ATOM 1465 N N . TYR A 1 186 ? 7.957 -19.955 1.120 1.00 95.69 186 TYR A N 1
ATOM 1466 C CA . TYR A 1 186 ? 7.022 -19.002 1.706 1.00 95.69 186 TYR A CA 1
ATOM 1467 C C . TYR A 1 186 ? 5.863 -19.724 2.408 1.00 95.69 186 TYR A C 1
ATOM 1469 O O . TYR A 1 186 ? 5.618 -20.910 2.193 1.00 95.69 186 TYR A O 1
ATOM 1477 N N . ALA A 1 187 ? 5.168 -19.011 3.297 1.00 94.00 187 ALA A N 1
ATOM 1478 C CA . ALA A 1 187 ? 4.056 -19.565 4.063 1.00 94.00 187 ALA A CA 1
ATOM 1479 C C . ALA A 1 187 ? 2.709 -19.117 3.484 1.00 94.00 187 ALA A C 1
ATOM 1481 O O . ALA A 1 187 ? 2.459 -17.920 3.326 1.00 94.00 187 ALA A O 1
ATOM 1482 N N . ILE A 1 188 ? 1.824 -20.083 3.243 1.00 95.00 188 ILE A N 1
ATOM 1483 C CA . ILE A 1 188 ? 0.429 -19.846 2.864 1.00 95.00 188 ILE A CA 1
ATOM 1484 C C . ILE A 1 188 ? -0.518 -20.401 3.918 1.00 95.00 188 ILE A C 1
ATOM 1486 O O . ILE A 1 188 ? -0.243 -21.399 4.588 1.00 95.00 188 ILE A O 1
ATOM 1490 N N . CYS A 1 189 ? -1.679 -19.772 4.035 1.00 94.62 189 CYS A N 1
ATOM 1491 C CA . CYS A 1 189 ? -2.797 -20.334 4.757 1.00 94.62 189 CYS A CA 1
ATOM 1492 C C . CYS A 1 189 ? -3.349 -21.524 3.977 1.00 94.62 189 CYS A C 1
ATOM 1494 O O . CYS A 1 189 ? -3.861 -21.380 2.868 1.00 94.62 189 CYS A O 1
ATOM 1496 N N . ARG A 1 190 ? -3.311 -22.704 4.598 1.00 94.12 190 ARG A N 1
ATOM 1497 C CA . ARG A 1 190 ? -3.863 -23.935 4.021 1.00 94.12 190 ARG A CA 1
ATOM 1498 C C . ARG A 1 190 ? -5.350 -23.817 3.661 1.00 94.12 190 ARG A C 1
ATOM 1500 O O . ARG A 1 190 ? -5.796 -24.498 2.747 1.00 94.12 190 ARG A O 1
ATOM 1507 N N . ALA A 1 191 ? -6.116 -23.008 4.395 1.00 93.00 191 ALA A N 1
ATOM 1508 C CA . ALA A 1 191 ? -7.564 -22.919 4.220 1.00 93.00 191 ALA A CA 1
ATOM 1509 C C . ALA A 1 191 ? -7.974 -22.052 3.018 1.00 93.00 191 ALA A C 1
ATOM 1511 O O . ALA A 1 191 ? -8.859 -22.451 2.268 1.00 93.00 191 ALA A O 1
ATOM 1512 N N . CYS A 1 192 ? -7.349 -20.882 2.827 1.00 92.75 192 CYS A N 1
ATOM 1513 C CA . CYS A 1 192 ? -7.745 -19.930 1.777 1.00 92.75 192 CYS A CA 1
ATOM 1514 C C . CYS A 1 192 ? -6.704 -19.718 0.664 1.00 92.75 192 CYS A C 1
ATOM 1516 O O . CYS A 1 192 ? -7.024 -19.087 -0.344 1.00 92.75 192 CYS A O 1
ATOM 1518 N N . GLY A 1 193 ? -5.477 -20.223 0.831 1.00 91.44 193 GLY A N 1
ATOM 1519 C CA . GLY A 1 193 ? -4.378 -20.081 -0.130 1.00 91.44 193 GLY A CA 1
ATOM 1520 C C . GLY A 1 193 ? -3.669 -18.723 -0.111 1.00 91.44 193 GLY A C 1
ATOM 1521 O O . GLY A 1 193 ? -2.706 -18.538 -0.849 1.00 91.44 193 GLY A O 1
ATOM 1522 N N . ASP A 1 194 ? -4.107 -17.777 0.722 1.00 94.44 194 ASP A N 1
ATOM 1523 C CA . ASP A 1 194 ? -3.434 -16.483 0.866 1.00 94.44 194 ASP A CA 1
ATOM 1524 C C . ASP A 1 194 ? -2.113 -16.639 1.629 1.00 94.44 194 ASP A C 1
ATOM 1526 O O . ASP A 1 194 ? -1.988 -17.475 2.526 1.00 94.44 194 ASP A O 1
ATOM 1530 N N . LEU A 1 195 ? -1.150 -15.769 1.344 1.00 94.56 195 LEU A N 1
ATOM 1531 C CA . LEU A 1 195 ? 0.061 -15.605 2.141 1.00 94.56 195 LEU A CA 1
ATOM 1532 C C . LEU A 1 195 ? -0.294 -15.189 3.570 1.00 94.56 195 LEU A C 1
ATOM 1534 O O . LEU A 1 195 ? -1.200 -14.380 3.782 1.00 94.56 195 LEU A O 1
ATOM 1538 N N . ALA A 1 196 ? 0.444 -15.725 4.544 1.00 92.12 196 ALA A N 1
ATOM 1539 C CA . ALA A 1 196 ? 0.290 -15.351 5.948 1.00 92.12 196 ALA A CA 1
ATOM 1540 C C . ALA A 1 196 ? 0.758 -13.894 6.193 1.00 92.12 196 ALA A C 1
ATOM 1542 O O . ALA A 1 196 ? 1.776 -13.512 5.614 1.00 92.12 196 ALA A O 1
ATOM 1543 N N . PRO A 1 197 ? 0.084 -13.090 7.042 1.00 91.62 197 PRO A N 1
ATOM 1544 C CA . PRO A 1 197 ? -1.170 -13.433 7.707 1.00 91.62 197 PRO A CA 1
ATOM 1545 C C . PRO A 1 197 ? -2.287 -13.480 6.667 1.00 91.62 197 PRO A C 1
ATOM 1547 O O . PRO A 1 197 ? -2.291 -12.660 5.760 1.00 91.62 197 PRO A O 1
ATOM 1550 N N . CYS A 1 198 ? -3.230 -14.416 6.725 1.00 93.62 198 CYS A N 1
ATOM 1551 C CA . CYS A 1 198 ? -4.291 -14.444 5.704 1.00 93.62 198 CYS A CA 1
ATOM 1552 C C . CYS A 1 198 ? -5.404 -13.424 6.001 1.00 93.62 198 CYS A C 1
ATOM 1554 O O . CYS A 1 198 ? -5.448 -12.829 7.082 1.00 93.62 198 CYS A O 1
ATOM 1556 N N . ARG A 1 199 ? -6.332 -13.203 5.054 1.00 90.81 199 ARG A N 1
ATOM 1557 C CA . ARG A 1 199 ? -7.489 -12.313 5.291 1.00 90.81 199 ARG A CA 1
ATOM 1558 C C . ARG A 1 199 ? -8.333 -12.766 6.485 1.00 90.81 199 ARG A C 1
ATOM 1560 O O . ARG A 1 199 ? -8.785 -11.922 7.249 1.00 90.81 199 ARG A O 1
ATOM 1567 N N . HIS A 1 200 ? -8.508 -14.078 6.646 1.00 92.88 200 HIS A N 1
ATOM 1568 C CA . HIS A 1 200 ? -9.271 -14.667 7.749 1.00 92.88 200 HIS A CA 1
ATOM 1569 C C . HIS A 1 200 ? -8.607 -14.390 9.100 1.00 92.88 200 HIS A C 1
ATOM 1571 O O . HIS A 1 200 ? -9.234 -13.810 9.974 1.00 92.88 200 HIS A O 1
ATOM 1577 N N . GLU A 1 201 ? -7.319 -14.705 9.232 1.00 92.56 201 GLU A N 1
ATOM 1578 C CA . GLU A 1 201 ? -6.521 -14.421 10.435 1.00 92.56 201 GLU A CA 1
ATOM 1579 C C . GLU A 1 201 ? -6.526 -12.927 10.781 1.00 92.56 201 GLU A C 1
ATOM 1581 O O . GLU A 1 201 ? -6.714 -12.552 11.933 1.00 92.56 201 GLU A O 1
ATOM 1586 N N . THR A 1 202 ? -6.385 -12.058 9.773 1.00 91.00 202 THR A N 1
ATOM 1587 C CA . THR A 1 202 ? -6.441 -10.603 9.978 1.00 91.00 202 THR A CA 1
ATOM 1588 C C . THR A 1 202 ? -7.813 -10.173 10.508 1.00 91.00 202 THR A C 1
ATOM 1590 O O . THR A 1 202 ? -7.887 -9.322 11.391 1.00 91.00 202 THR A O 1
ATOM 1593 N N . ALA A 1 203 ? -8.899 -10.752 9.988 1.00 91.31 203 ALA A N 1
ATOM 1594 C CA . ALA A 1 203 ? -10.258 -10.444 10.425 1.00 91.31 203 ALA A CA 1
ATOM 1595 C C . ALA A 1 203 ? -10.549 -10.969 11.841 1.00 91.31 203 ALA A C 1
ATOM 1597 O O . ALA A 1 203 ? -11.159 -10.252 12.631 1.00 91.31 203 ALA A O 1
ATOM 1598 N N . GLU A 1 204 ? -10.092 -12.178 12.177 1.00 94.06 204 GLU A N 1
ATOM 1599 C CA . GLU A 1 204 ? -10.197 -12.732 13.533 1.00 94.06 204 GLU A CA 1
ATOM 1600 C C . GLU A 1 204 ? -9.420 -11.881 14.536 1.00 94.06 204 GLU A C 1
ATOM 1602 O O . GLU A 1 204 ? -9.986 -11.458 15.539 1.00 94.06 204 GLU A O 1
ATOM 1607 N N . HIS A 1 205 ? -8.173 -11.527 14.218 1.00 90.88 205 HIS A N 1
ATOM 1608 C CA . HIS A 1 205 ? -7.365 -10.653 15.064 1.00 90.88 205 HIS A CA 1
ATOM 1609 C C . HIS A 1 205 ? -8.046 -9.298 15.304 1.00 90.88 205 HIS A C 1
ATOM 1611 O O . HIS A 1 205 ? -8.111 -8.825 16.436 1.00 90.88 205 HIS A O 1
ATOM 1617 N N . GLN A 1 206 ? -8.605 -8.679 14.258 1.00 91.50 206 GLN A N 1
ATOM 1618 C CA . GLN A 1 206 ? -9.361 -7.429 14.394 1.00 91.50 206 GLN A CA 1
ATOM 1619 C C . GLN A 1 206 ? -10.612 -7.598 15.264 1.00 91.50 206 GLN A C 1
ATOM 1621 O O . GLN A 1 206 ? -10.900 -6.737 16.094 1.00 91.50 206 GLN A O 1
ATOM 1626 N N . ALA A 1 207 ? -11.352 -8.697 15.105 1.00 94.44 207 ALA A N 1
ATOM 1627 C CA . ALA A 1 207 ? -12.526 -8.984 15.925 1.00 94.44 207 ALA A CA 1
ATOM 1628 C C . ALA A 1 207 ? -12.156 -9.205 17.403 1.00 94.44 207 ALA A C 1
ATOM 1630 O O . ALA A 1 207 ? -12.868 -8.731 18.294 1.00 94.44 207 ALA A O 1
ATOM 1631 N N . ASP A 1 208 ? -11.033 -9.871 17.671 1.00 95.44 208 ASP A N 1
ATOM 1632 C CA . ASP A 1 208 ? -10.506 -10.081 19.018 1.00 95.44 208 ASP A CA 1
ATOM 1633 C C . ASP A 1 208 ? -10.067 -8.762 19.663 1.00 95.44 208 ASP A C 1
ATOM 1635 O O . ASP A 1 208 ? -10.431 -8.490 20.810 1.00 95.44 208 ASP A O 1
ATOM 1639 N N . GLU A 1 209 ? -9.357 -7.900 18.926 1.00 94.00 209 GLU A N 1
ATOM 1640 C CA . GLU A 1 209 ? -8.984 -6.557 19.385 1.00 94.00 209 GLU A CA 1
ATOM 1641 C C . GLU A 1 209 ? -10.215 -5.698 19.694 1.00 94.00 209 GLU A C 1
ATOM 1643 O O . GLU A 1 209 ? -10.287 -5.065 20.750 1.00 94.00 209 GLU A O 1
ATOM 1648 N N . GLU A 1 210 ? -11.216 -5.700 18.810 1.00 92.12 210 GLU A N 1
ATOM 1649 C CA . GLU A 1 210 ? -12.470 -4.975 19.020 1.00 92.12 210 GLU A CA 1
ATOM 1650 C C . GLU A 1 210 ? -13.238 -5.510 20.233 1.00 92.12 210 GLU A C 1
ATOM 1652 O O . GLU A 1 210 ? -13.749 -4.728 21.039 1.00 92.12 210 GLU A O 1
ATOM 1657 N N . THR A 1 211 ? -13.266 -6.831 20.414 1.00 95.31 211 THR A N 1
ATOM 1658 C CA . THR A 1 211 ? -13.899 -7.486 21.565 1.00 95.31 211 THR A CA 1
ATOM 1659 C C . THR A 1 211 ? -13.173 -7.152 22.867 1.00 95.31 211 THR A C 1
ATOM 1661 O O . THR A 1 211 ? -13.812 -6.840 23.877 1.00 95.31 211 THR A O 1
ATOM 1664 N N . ALA A 1 212 ? -11.839 -7.182 22.866 1.00 94.94 212 ALA A N 1
ATOM 1665 C CA . ALA A 1 212 ? -11.023 -6.808 24.015 1.00 94.94 212 ALA A CA 1
ATOM 1666 C C . ALA A 1 212 ? -11.226 -5.331 24.377 1.00 94.94 212 ALA A C 1
ATOM 1668 O O . ALA A 1 212 ? -11.460 -5.004 25.542 1.00 94.94 212 ALA A O 1
ATOM 1669 N N . LEU A 1 213 ? -11.226 -4.445 23.380 1.00 92.81 213 LEU A N 1
ATOM 1670 C CA . LEU A 1 213 ? -11.475 -3.020 23.560 1.00 92.81 213 LEU A CA 1
ATOM 1671 C C . LEU A 1 213 ? -12.884 -2.750 24.098 1.00 92.81 213 LEU A C 1
ATOM 1673 O O . LEU A 1 213 ? -13.042 -1.954 25.023 1.00 92.81 213 LEU A O 1
ATOM 1677 N N . ALA A 1 214 ? -13.906 -3.427 23.571 1.00 92.75 214 ALA A N 1
ATOM 1678 C CA . ALA A 1 214 ? -15.268 -3.349 24.091 1.00 92.75 214 ALA A CA 1
ATOM 1679 C C . ALA A 1 214 ? -15.335 -3.809 25.556 1.00 92.75 214 ALA A C 1
ATOM 1681 O O . ALA A 1 214 ? -15.930 -3.124 26.388 1.00 92.75 214 ALA A O 1
ATOM 1682 N N . ARG A 1 215 ? -14.659 -4.911 25.908 1.00 95.06 215 ARG A N 1
ATOM 1683 C CA . ARG A 1 215 ? -14.581 -5.404 27.292 1.00 95.06 215 ARG A CA 1
ATOM 1684 C C . ARG A 1 215 ? -13.927 -4.393 28.230 1.00 95.06 215 ARG A C 1
ATOM 1686 O O . ARG A 1 215 ? -14.453 -4.158 29.312 1.00 95.06 215 ARG A O 1
ATOM 1693 N N . VAL A 1 216 ? -12.822 -3.776 27.816 1.00 95.38 216 VAL A N 1
ATOM 1694 C CA . VAL A 1 216 ? -12.162 -2.712 28.590 1.00 95.38 216 VAL A CA 1
ATOM 1695 C C . VAL A 1 216 ? -13.085 -1.502 28.733 1.00 95.38 216 VAL A C 1
ATOM 1697 O O . VAL A 1 216 ? -13.242 -0.969 29.826 1.00 95.38 216 VAL A O 1
ATOM 1700 N N . ARG A 1 217 ? -13.778 -1.094 27.667 1.00 94.44 217 ARG A N 1
ATOM 1701 C CA . ARG A 1 217 ? -14.734 0.018 27.741 1.00 94.44 217 ARG A CA 1
ATOM 1702 C C . ARG A 1 217 ? -15.865 -0.251 28.714 1.00 94.44 217 ARG A C 1
ATOM 1704 O O . ARG A 1 217 ? -16.294 0.698 29.361 1.00 94.44 217 ARG A O 1
ATOM 1711 N N . LEU A 1 218 ? -16.338 -1.492 28.853 1.00 94.88 218 LEU A N 1
ATOM 1712 C CA . LEU A 1 218 ? -17.376 -1.858 29.827 1.00 94.88 218 LEU A CA 1
ATOM 1713 C C . LEU A 1 218 ? -16.948 -1.602 31.280 1.00 94.88 218 LEU A C 1
ATOM 1715 O O . LEU A 1 218 ? -17.805 -1.375 32.132 1.00 94.88 218 LEU A O 1
ATOM 1719 N N . THR A 1 219 ? -15.644 -1.560 31.570 1.00 95.44 219 THR A N 1
ATOM 1720 C CA . THR A 1 219 ? -15.142 -1.238 32.914 1.00 95.44 219 THR A CA 1
ATOM 1721 C C . THR A 1 219 ? -15.025 0.265 33.168 1.00 95.44 219 THR A C 1
ATOM 1723 O O . THR A 1 219 ? -14.693 0.665 34.282 1.00 95.44 219 THR A O 1
ATOM 1726 N N . PHE A 1 220 ? -15.266 1.119 32.165 1.00 95.88 220 PHE A N 1
ATOM 1727 C CA . PHE A 1 220 ? -15.179 2.570 32.339 1.00 95.88 220 PHE A CA 1
ATOM 1728 C C . PHE A 1 220 ? -16.321 3.092 33.232 1.00 95.88 220 PHE A C 1
ATOM 1730 O O . PHE A 1 220 ? -17.476 2.694 33.032 1.00 95.88 220 PHE A O 1
ATOM 1737 N N . PRO A 1 221 ? -16.036 4.000 34.185 1.00 93.12 221 PRO A N 1
ATOM 1738 C CA . PRO A 1 221 ? -17.067 4.692 34.958 1.00 93.12 221 PRO A CA 1
ATOM 1739 C C . PRO A 1 221 ? -18.026 5.524 34.079 1.00 93.12 221 PRO A C 1
ATOM 1741 O O . PRO A 1 221 ? -17.622 5.957 32.997 1.00 93.12 221 PRO A O 1
ATOM 1744 N N . PRO A 1 222 ? -19.256 5.833 34.548 1.00 89.69 222 PRO A N 1
ATOM 1745 C CA . PRO A 1 222 ? -20.247 6.597 33.778 1.00 89.69 222 PRO A CA 1
ATOM 1746 C C . PRO A 1 222 ? -19.770 7.966 33.258 1.00 89.69 222 PRO A C 1
ATOM 1748 O O . PRO A 1 222 ? -20.145 8.367 32.161 1.00 89.69 222 PRO A O 1
ATOM 1751 N N . ASP A 1 223 ? -18.909 8.657 34.012 1.00 89.38 223 ASP A N 1
ATOM 1752 C CA . ASP A 1 223 ? -18.395 9.998 33.680 1.00 89.38 223 ASP A CA 1
ATOM 1753 C C . ASP A 1 223 ? -16.975 9.996 33.082 1.00 89.38 223 ASP A C 1
ATOM 1755 O O . ASP A 1 223 ? -16.310 11.037 32.993 1.00 89.38 223 ASP A O 1
ATOM 1759 N N . ALA A 1 224 ? -16.476 8.822 32.695 1.00 95.75 224 ALA A N 1
ATOM 1760 C CA . ALA A 1 224 ? -15.157 8.690 32.099 1.00 95.75 224 ALA A CA 1
ATOM 1761 C C . ALA A 1 224 ? -15.142 9.073 30.613 1.00 95.75 224 ALA A C 1
ATOM 1763 O O . ALA A 1 224 ? -16.141 9.002 29.897 1.00 95.75 224 ALA A O 1
ATOM 1764 N N . CYS A 1 225 ? -13.961 9.449 30.131 1.00 97.00 225 CYS A N 1
ATOM 1765 C CA . CYS A 1 225 ? -13.680 9.594 28.714 1.00 97.00 225 CYS A CA 1
ATOM 1766 C C . CYS A 1 225 ? -13.811 8.230 28.021 1.00 97.00 225 CYS A C 1
ATOM 1768 O O . CYS A 1 225 ? -13.084 7.294 28.345 1.00 97.00 225 CYS A O 1
ATOM 1770 N N . MET A 1 226 ? -14.677 8.125 27.013 1.00 96.75 226 MET A N 1
ATOM 1771 C CA . MET A 1 226 ? -14.912 6.878 26.268 1.00 96.75 226 MET A CA 1
ATOM 1772 C C . MET A 1 226 ? -13.734 6.453 25.373 1.00 96.75 226 MET A C 1
ATOM 1774 O O . MET A 1 226 ? -13.728 5.340 24.843 1.00 96.75 226 MET A O 1
ATOM 1778 N N . GLY A 1 227 ? -12.729 7.319 25.213 1.00 95.31 227 GLY A N 1
ATOM 1779 C CA . GLY A 1 227 ? -11.491 7.015 24.496 1.00 95.31 227 GLY A CA 1
ATOM 1780 C C . GLY A 1 227 ? -10.413 6.375 25.373 1.00 95.31 227 GLY A C 1
ATOM 1781 O O . GLY A 1 227 ? -9.841 5.365 24.984 1.00 95.31 227 GLY A O 1
ATOM 1782 N N . CYS A 1 228 ? -10.137 6.943 26.552 1.00 96.31 228 CYS A N 1
ATOM 1783 C CA . CYS A 1 228 ? -9.018 6.514 27.407 1.00 96.31 228 CYS A CA 1
ATOM 1784 C C . CYS A 1 228 ? -9.420 5.939 28.776 1.00 96.31 228 CYS A C 1
ATOM 1786 O O . CYS A 1 228 ? -8.555 5.442 29.487 1.00 96.31 228 CYS A O 1
ATOM 1788 N N . GLY A 1 229 ? -10.690 6.026 29.177 1.00 96.00 229 GLY A N 1
ATOM 1789 C CA . GLY A 1 229 ? -11.186 5.504 30.457 1.00 96.00 229 GLY A CA 1
ATOM 1790 C C . GLY A 1 229 ? -10.907 6.376 31.686 1.00 96.00 229 GLY A C 1
ATOM 1791 O O . GLY A 1 229 ? -11.395 6.071 32.772 1.00 96.00 229 GLY A O 1
ATOM 1792 N N . GLU A 1 230 ? -10.171 7.479 31.541 1.00 97.12 230 GLU A N 1
ATOM 1793 C CA . GLU A 1 230 ? -9.926 8.436 32.627 1.00 97.12 230 GLU A CA 1
ATOM 1794 C C . GLU A 1 230 ? -11.161 9.301 32.917 1.00 97.12 230 GLU A C 1
ATOM 1796 O O . GLU A 1 230 ? -11.896 9.690 32.006 1.00 97.12 230 GLU A O 1
ATOM 1801 N N . ALA A 1 231 ? -11.354 9.681 34.183 1.00 95.88 231 ALA A N 1
ATOM 1802 C CA . ALA A 1 231 ? -12.391 10.634 34.569 1.00 95.88 231 ALA A CA 1
ATOM 1803 C C . ALA A 1 231 ? -12.178 12.005 33.897 1.00 95.88 231 ALA A C 1
ATOM 1805 O O . ALA A 1 231 ? -11.060 12.527 33.842 1.00 95.88 231 ALA A O 1
ATOM 1806 N N . ILE A 1 232 ? -13.263 12.622 33.422 1.00 95.38 232 ILE A N 1
ATOM 1807 C CA . ILE A 1 232 ? -13.236 13.997 32.910 1.00 95.38 232 ILE A CA 1
ATOM 1808 C C . ILE A 1 232 ? -13.507 14.950 34.077 1.00 95.38 232 ILE A C 1
ATOM 1810 O O . ILE A 1 232 ? -14.653 15.146 34.482 1.00 95.38 232 ILE A O 1
ATOM 1814 N N . ALA A 1 233 ? -12.457 15.562 34.623 1.00 92.25 233 ALA A N 1
ATOM 1815 C CA . ALA A 1 233 ? -12.600 16.549 35.689 1.00 92.25 233 ALA A CA 1
ATOM 1816 C C . ALA A 1 233 ? -13.349 17.796 35.187 1.00 92.25 233 ALA A C 1
ATOM 1818 O O . ALA A 1 233 ? -13.183 18.201 34.039 1.00 92.25 233 ALA A O 1
ATOM 1819 N N . GLY A 1 234 ? -14.102 18.472 36.062 1.00 90.25 234 GLY A N 1
ATOM 1820 C CA . GLY A 1 234 ? -14.964 19.604 35.675 1.00 90.25 234 GLY A CA 1
ATOM 1821 C C . GLY A 1 234 ? -14.253 20.773 34.974 1.00 90.25 234 GLY A C 1
ATOM 1822 O O . GLY A 1 234 ? -14.875 21.496 34.205 1.00 90.25 234 GLY A O 1
ATOM 1823 N N . ARG A 1 235 ? -12.939 20.939 35.183 1.00 93.06 235 ARG A N 1
ATOM 1824 C CA . ARG A 1 235 ? -12.117 21.961 34.504 1.00 93.06 235 ARG A CA 1
ATOM 1825 C C . ARG A 1 235 ? -11.588 21.543 33.125 1.00 93.06 235 ARG A C 1
ATOM 1827 O O . ARG A 1 235 ? -11.008 22.366 32.423 1.00 93.06 235 ARG A O 1
ATOM 1834 N N . GLN A 1 236 ? -11.690 20.264 32.761 1.00 94.44 236 GLN A N 1
ATOM 1835 C CA . GLN A 1 236 ? -11.159 19.740 31.503 1.00 94.44 236 GLN A CA 1
ATOM 1836 C C . GLN A 1 236 ? -12.169 19.943 30.371 1.00 94.44 236 GLN A C 1
ATOM 1838 O O . GLN A 1 236 ? -13.359 19.668 30.516 1.00 94.44 236 GLN A O 1
ATOM 1843 N N . LYS A 1 237 ? -11.684 20.391 29.208 1.00 96.94 237 LYS A N 1
ATOM 1844 C CA . LYS A 1 237 ? -12.507 20.486 27.998 1.00 96.94 237 LYS A CA 1
ATOM 1845 C C . LYS A 1 237 ? -12.902 19.085 27.528 1.00 96.94 237 LYS A C 1
ATOM 1847 O O . LYS A 1 237 ? -12.067 18.176 27.508 1.00 96.94 237 LYS A O 1
ATOM 1852 N N . SER A 1 238 ? -14.159 18.929 27.122 1.00 96.94 238 SER A N 1
ATOM 1853 C CA . SER A 1 238 ? -14.692 17.661 26.623 1.00 96.94 238 SER A CA 1
ATOM 1854 C C . SER A 1 238 ? -15.524 17.846 25.363 1.00 96.94 238 SER A C 1
ATOM 1856 O O . SER A 1 238 ? -16.091 18.913 25.134 1.00 96.94 238 SER A O 1
ATOM 1858 N N . VAL A 1 239 ? -15.561 16.796 24.549 1.00 97.38 239 VAL A N 1
ATOM 1859 C CA . VAL A 1 239 ? -16.466 16.648 23.411 1.00 97.38 239 VAL A CA 1
ATOM 1860 C C . VAL A 1 239 ? -17.573 15.694 23.839 1.00 97.38 239 VAL A C 1
ATOM 1862 O O . VAL A 1 239 ? -17.289 14.607 24.345 1.00 97.38 239 VAL A O 1
ATOM 1865 N N . THR A 1 240 ? -18.821 16.100 23.633 1.00 97.12 240 THR A N 1
ATOM 1866 C CA . THR A 1 240 ? -20.007 15.318 23.994 1.00 97.12 240 THR A CA 1
ATOM 1867 C C . THR A 1 240 ? -20.830 15.068 22.742 1.00 97.12 240 THR A C 1
ATOM 1869 O O . THR A 1 240 ? -21.144 16.011 22.016 1.00 97.12 240 THR A O 1
ATOM 1872 N N . PHE A 1 241 ? -21.192 13.812 22.497 1.00 96.19 241 PHE A N 1
ATOM 1873 C CA . PHE A 1 241 ? -22.070 13.439 21.390 1.00 96.19 241 PHE A CA 1
ATOM 1874 C C . PHE A 1 241 ? -23.510 13.311 21.889 1.00 96.19 241 PHE A C 1
ATOM 1876 O O . PHE A 1 241 ? -23.723 12.636 22.897 1.00 96.19 241 PHE A O 1
ATOM 1883 N N . PRO A 1 242 ? -24.500 13.941 21.232 1.00 93.81 242 PRO A N 1
ATOM 1884 C CA . PRO A 1 242 ? -25.873 13.878 21.706 1.00 93.81 242 PRO A CA 1
ATOM 1885 C C . PRO A 1 242 ? -26.492 12.491 21.492 1.00 93.81 242 PRO A C 1
ATOM 1887 O O . PRO A 1 242 ? -26.146 11.769 20.555 1.00 93.81 242 PRO A O 1
ATOM 1890 N N . GLY A 1 243 ? -27.456 12.156 22.350 1.00 90.69 243 GLY A N 1
ATOM 1891 C CA . GLY A 1 243 ? -28.156 10.870 22.339 1.00 90.69 243 GLY A CA 1
ATOM 1892 C C . GLY A 1 243 ? -27.490 9.799 23.213 1.00 90.69 243 GLY A C 1
ATOM 1893 O O . GLY A 1 243 ? -26.563 10.107 23.961 1.00 90.69 243 GLY A O 1
ATOM 1894 N N . PRO A 1 244 ? -27.994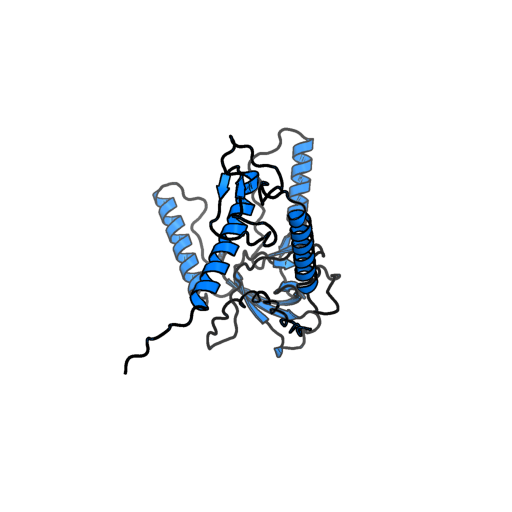 8.554 23.171 1.00 91.56 244 PRO A N 1
ATOM 1895 C CA . PRO A 1 244 ? -27.428 7.436 23.922 1.00 91.56 244 PRO A CA 1
ATOM 1896 C C . PRO A 1 244 ? -25.986 7.123 23.511 1.00 91.56 244 PRO A C 1
ATOM 1898 O O . PRO A 1 244 ? -25.606 7.274 22.347 1.00 91.56 244 PRO A O 1
ATOM 1901 N N . ASN A 1 245 ? -25.186 6.650 24.464 1.00 94.50 245 ASN A N 1
ATOM 1902 C CA . ASN A 1 245 ? -23.826 6.201 24.202 1.00 94.50 245 ASN A CA 1
ATOM 1903 C C . ASN A 1 245 ? -23.821 4.901 23.373 1.00 94.50 245 ASN A C 1
ATOM 1905 O O . ASN A 1 245 ? -24.295 3.863 23.827 1.00 94.50 245 ASN A O 1
ATOM 1909 N N . LEU A 1 246 ? -23.249 4.955 22.167 1.00 94.19 246 LEU A N 1
ATOM 1910 C CA . LEU A 1 246 ? -23.209 3.834 21.222 1.00 94.19 246 LEU A CA 1
ATOM 1911 C C . LEU A 1 246 ? -22.265 2.712 21.657 1.00 94.19 246 LEU A C 1
ATOM 1913 O O . LEU A 1 246 ? -22.540 1.546 21.400 1.00 94.19 246 LEU A O 1
ATOM 1917 N N . TRP A 1 247 ? -21.154 3.050 22.312 1.00 94.31 247 TRP A N 1
ATOM 1918 C CA . TRP A 1 247 ? -20.167 2.064 22.766 1.00 94.31 247 TRP A CA 1
ATOM 1919 C C . TRP A 1 247 ? -20.489 1.504 24.155 1.00 94.31 247 TRP A C 1
ATOM 1921 O O . TRP A 1 247 ? -20.001 0.435 24.514 1.00 94.31 247 TRP A O 1
ATOM 1931 N N . ARG A 1 248 ? -21.293 2.227 24.941 1.00 94.25 248 ARG A N 1
ATOM 1932 C CA . ARG A 1 248 ? -21.762 1.837 26.277 1.00 94.25 248 ARG A CA 1
ATOM 1933 C C . ARG A 1 248 ? -23.270 2.064 26.407 1.00 94.25 248 ARG A C 1
ATOM 1935 O O . ARG A 1 248 ? -23.685 2.957 27.145 1.00 94.25 248 ARG A O 1
ATOM 1942 N N . PRO A 1 249 ? -24.098 1.275 25.699 1.00 91.69 249 PRO A N 1
ATOM 1943 C CA . PRO A 1 249 ? -25.553 1.426 25.741 1.00 91.69 249 PRO A CA 1
ATOM 1944 C C . PRO A 1 249 ? -26.152 1.090 27.116 1.00 91.69 249 PRO A C 1
ATOM 1946 O O . PRO A 1 249 ? -27.294 1.446 27.397 1.00 91.69 249 PRO A O 1
ATOM 1949 N N . ASP A 1 250 ? -25.391 0.415 27.980 1.00 93.12 250 ASP A N 1
ATOM 1950 C CA . ASP A 1 250 ? -25.735 0.156 29.377 1.00 93.12 250 ASP A CA 1
ATOM 1951 C C . ASP A 1 250 ? -25.675 1.420 30.254 1.00 93.12 250 ASP A C 1
ATOM 1953 O O . ASP A 1 250 ? -26.374 1.505 31.267 1.00 93.12 250 ASP A O 1
ATOM 1957 N N . LEU A 1 251 ? -24.874 2.421 29.867 1.00 91.94 251 LEU A N 1
ATOM 1958 C CA . LEU A 1 251 ? -24.801 3.700 30.562 1.00 91.94 251 LEU A CA 1
ATOM 1959 C C . LEU A 1 251 ? -25.943 4.619 30.122 1.00 91.94 251 LEU A C 1
ATOM 1961 O O . LEU A 1 251 ? -26.217 4.809 28.938 1.00 91.94 251 LEU A O 1
ATOM 1965 N N . ARG A 1 252 ? -26.586 5.267 31.097 1.00 87.81 252 ARG A N 1
ATOM 1966 C CA . ARG A 1 252 ? -27.537 6.346 30.816 1.00 87.81 252 ARG A CA 1
ATOM 1967 C C . ARG A 1 252 ? -26.764 7.617 30.476 1.00 87.81 252 ARG A C 1
ATOM 1969 O O . ARG A 1 252 ? -25.998 8.101 31.301 1.00 87.81 252 ARG A O 1
ATOM 1976 N N . GLY A 1 253 ? -27.024 8.189 29.304 1.00 89.25 253 GLY A N 1
ATOM 1977 C CA . GLY A 1 253 ? -26.505 9.500 28.914 1.00 89.25 253 GLY A CA 1
ATOM 1978 C C . GLY A 1 253 ? -25.587 9.478 27.688 1.00 89.25 253 GLY A C 1
ATOM 1979 O O . GLY A 1 253 ? -25.452 8.445 27.027 1.00 89.25 253 GLY A O 1
ATOM 1980 N N . PRO A 1 254 ? -25.002 10.640 27.353 1.00 94.81 254 PRO A N 1
ATOM 1981 C CA . PRO A 1 254 ? -24.197 10.810 26.153 1.00 94.81 254 PRO A CA 1
ATOM 1982 C C . PRO A 1 254 ? -22.787 10.243 26.298 1.00 94.81 254 PRO A C 1
ATOM 1984 O O . PRO A 1 254 ? -22.222 10.191 27.391 1.00 94.81 254 PRO A O 1
ATOM 1987 N N . ALA A 1 255 ? -22.170 9.900 25.168 1.00 96.56 255 ALA A N 1
ATOM 1988 C CA . ALA A 1 255 ? -20.741 9.620 25.136 1.00 96.56 255 ALA A CA 1
ATOM 1989 C C . ALA A 1 255 ? -19.939 10.919 25.291 1.00 96.56 255 ALA A C 1
ATOM 1991 O O . ALA A 1 255 ? -20.193 11.913 24.601 1.00 96.56 255 ALA A O 1
ATOM 1992 N N . ARG A 1 256 ? -18.946 10.891 26.185 1.00 97.06 256 ARG A N 1
ATOM 1993 C CA . ARG A 1 256 ? -18.052 12.016 26.470 1.00 97.06 256 ARG A CA 1
ATOM 1994 C C . ARG A 1 256 ? -16.603 11.618 26.233 1.00 97.06 256 ARG A C 1
ATOM 1996 O O . ARG A 1 256 ? -16.193 10.501 26.540 1.00 97.06 256 ARG A O 1
ATOM 2003 N N . PHE A 1 257 ? -15.820 12.557 25.724 1.00 98.00 257 PHE A N 1
ATOM 2004 C CA . PHE A 1 257 ? -14.398 12.390 25.443 1.00 98.00 257 PHE A CA 1
ATOM 2005 C C . PHE A 1 257 ? -13.627 13.612 25.926 1.00 98.00 257 PHE A C 1
ATOM 2007 O O . PHE A 1 257 ? -14.148 14.726 25.889 1.00 98.00 257 PHE A O 1
ATOM 2014 N N . HIS A 1 258 ? -12.370 13.449 26.335 1.00 98.31 258 HIS A N 1
ATOM 2015 C CA . HIS A 1 258 ? -11.483 14.602 26.492 1.00 98.31 258 HIS A CA 1
ATOM 2016 C C . HIS A 1 258 ? -11.263 15.292 25.143 1.00 98.31 258 HIS A C 1
ATOM 2018 O O . HIS A 1 258 ? -11.143 14.635 24.114 1.00 98.31 258 HIS A O 1
ATOM 2024 N N . ALA A 1 259 ? -11.108 16.614 25.163 1.00 96.75 259 ALA A N 1
ATOM 2025 C CA . ALA A 1 259 ? -10.716 17.394 23.987 1.00 96.75 259 ALA A CA 1
ATOM 2026 C C . ALA A 1 259 ? -9.183 17.460 23.779 1.00 96.75 259 ALA A C 1
ATOM 2028 O O . ALA A 1 259 ? -8.694 18.356 23.095 1.00 96.75 259 ALA A O 1
ATOM 2029 N N . ARG A 1 260 ? -8.409 16.564 24.415 1.00 95.94 260 ARG A N 1
ATOM 2030 C CA . ARG A 1 260 ? -6.942 16.487 24.275 1.00 95.94 260 ARG A CA 1
ATOM 2031 C C . ARG A 1 260 ? -6.552 15.645 23.060 1.00 95.94 260 ARG A C 1
ATOM 2033 O O . ARG A 1 260 ? -7.305 14.759 22.665 1.00 95.94 260 ARG A O 1
ATOM 2040 N N . ASN A 1 261 ? -5.354 15.883 22.529 1.00 95.50 261 ASN A N 1
ATOM 2041 C CA . ASN A 1 261 ? -4.864 15.223 21.316 1.00 95.50 261 ASN A CA 1
ATOM 2042 C C . ASN A 1 261 ? -4.880 13.686 21.417 1.00 95.50 261 ASN A C 1
ATOM 2044 O O . ASN A 1 261 ? -5.318 13.015 20.490 1.00 95.50 261 ASN A O 1
ATOM 2048 N N . ASP A 1 262 ? -4.522 13.134 22.579 1.00 95.81 262 ASP A N 1
ATOM 2049 C CA . ASP A 1 262 ? -4.485 11.680 22.811 1.00 95.81 262 ASP A CA 1
ATOM 2050 C C . ASP A 1 262 ? -5.857 10.998 22.680 1.00 95.81 262 ASP A C 1
ATOM 2052 O O . ASP A 1 262 ? -5.943 9.785 22.507 1.00 95.81 262 ASP A O 1
ATOM 2056 N N . CYS A 1 263 ? -6.950 11.761 22.778 1.00 97.31 263 CYS A N 1
ATOM 2057 C CA . CYS A 1 263 ? -8.311 11.247 22.634 1.00 97.31 263 CYS A CA 1
ATOM 2058 C C . CYS A 1 263 ? -8.945 11.598 21.281 1.00 97.31 263 CYS A C 1
ATOM 2060 O O . CYS A 1 263 ? -10.069 11.169 21.024 1.00 97.31 263 CYS A O 1
ATOM 2062 N N . ALA A 1 264 ? -8.251 12.348 20.418 1.00 96.56 264 ALA A N 1
ATOM 2063 C CA . ALA A 1 264 ? -8.802 12.845 19.159 1.00 96.56 264 ALA A CA 1
ATOM 2064 C C . ALA A 1 264 ? -9.182 11.708 18.200 1.00 96.56 264 ALA A C 1
ATOM 2066 O O . ALA A 1 264 ? -10.294 11.698 17.677 1.00 96.56 264 ALA A O 1
ATOM 2067 N N . SER A 1 265 ? -8.321 10.696 18.054 1.00 95.25 265 SER A N 1
ATOM 2068 C CA . SER A 1 265 ? -8.613 9.532 17.208 1.00 95.25 265 SER A CA 1
ATOM 2069 C C . SER A 1 265 ? -9.885 8.807 17.655 1.00 95.25 265 SER A C 1
ATOM 2071 O O . SER A 1 265 ? -10.728 8.471 16.829 1.00 95.25 265 SER A O 1
ATOM 2073 N N . TRP A 1 266 ? -10.087 8.629 18.963 1.00 96.81 266 TRP A N 1
ATOM 2074 C CA . TRP A 1 266 ? -11.295 8.004 19.504 1.00 96.81 266 TRP A CA 1
ATOM 2075 C C . TRP A 1 266 ? -12.554 8.834 19.267 1.00 96.81 266 TRP A C 1
ATOM 2077 O O . TRP A 1 266 ? -13.602 8.267 18.960 1.00 96.81 266 TRP A O 1
ATOM 2087 N N . VAL A 1 267 ? -12.451 10.161 19.365 1.00 97.62 267 VAL A N 1
ATOM 2088 C CA . VAL A 1 267 ? -13.541 11.077 19.005 1.00 97.62 267 VAL A CA 1
ATOM 2089 C C . VAL A 1 267 ? -13.920 10.900 17.535 1.00 97.62 267 VAL A C 1
ATOM 2091 O O . VAL A 1 267 ? -15.107 10.857 17.219 1.00 97.62 267 VAL A O 1
ATOM 2094 N N . ASP A 1 268 ? -12.941 10.763 16.641 1.00 97.44 268 ASP A N 1
ATOM 2095 C CA . ASP A 1 268 ? -13.192 10.589 15.209 1.00 97.44 268 ASP A CA 1
ATOM 2096 C C . ASP A 1 268 ? -13.803 9.221 14.886 1.00 97.44 268 ASP A C 1
ATOM 2098 O O . ASP A 1 268 ? -14.737 9.145 14.084 1.00 97.44 268 ASP A O 1
ATOM 2102 N N . VAL A 1 269 ? -13.346 8.145 15.540 1.00 95.44 269 VAL A N 1
ATOM 2103 C CA . VAL A 1 269 ? -13.982 6.822 15.413 1.00 95.44 269 VAL A CA 1
ATOM 2104 C C . VAL A 1 269 ? -15.437 6.899 15.876 1.00 95.44 269 VAL A C 1
ATOM 2106 O O . VAL A 1 269 ? -16.325 6.562 15.097 1.00 95.44 269 VAL A O 1
ATOM 2109 N N . TYR A 1 270 ? -15.697 7.428 17.077 1.00 96.56 270 TYR A N 1
ATOM 2110 C CA . TYR A 1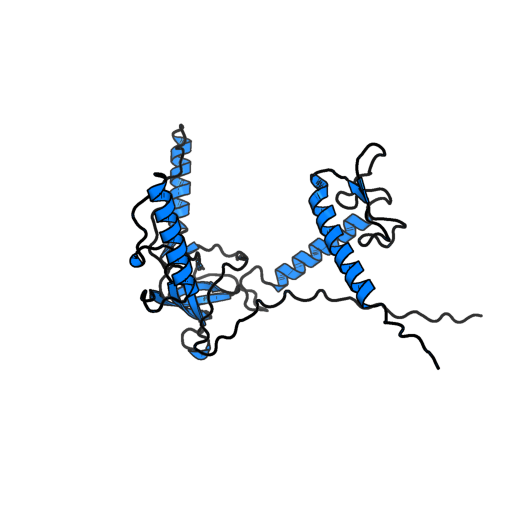 270 ? -17.062 7.540 17.596 1.00 96.56 270 TYR A CA 1
ATOM 2111 C C . TYR A 1 270 ? -17.942 8.418 16.706 1.00 96.56 270 TYR A C 1
ATOM 2113 O O . TYR A 1 270 ? -19.100 8.091 16.471 1.00 96.56 270 TYR A O 1
ATOM 2121 N N . ARG A 1 271 ? -17.409 9.526 16.173 1.00 97.31 271 ARG A N 1
ATOM 2122 C CA . ARG A 1 271 ? -18.152 10.407 15.262 1.00 97.31 271 ARG A CA 1
ATOM 2123 C C . ARG A 1 271 ? -18.617 9.660 14.018 1.00 97.31 271 ARG A C 1
ATOM 2125 O O . ARG A 1 271 ? -19.771 9.830 13.634 1.00 97.31 271 ARG A O 1
ATOM 2132 N N . ARG A 1 272 ? -17.748 8.848 13.404 1.00 96.44 272 ARG A N 1
ATOM 2133 C CA . ARG A 1 272 ? -18.115 8.033 12.235 1.00 96.44 272 ARG A CA 1
ATOM 2134 C C . ARG A 1 272 ? -19.213 7.032 12.584 1.00 96.44 272 ARG A C 1
ATOM 2136 O O . ARG A 1 272 ? -20.214 6.984 11.876 1.00 96.44 272 ARG A O 1
ATOM 2143 N N . ASP A 1 273 ? -19.063 6.310 13.694 1.00 94.25 273 ASP A N 1
ATOM 2144 C CA . ASP A 1 273 ? -20.066 5.342 14.162 1.00 94.25 273 ASP A CA 1
ATOM 2145 C C . ASP A 1 273 ? -21.413 6.026 14.439 1.00 94.25 273 ASP A C 1
ATOM 2147 O O . ASP A 1 273 ? -22.474 5.537 14.052 1.00 94.25 273 ASP A O 1
ATOM 2151 N N . TRP A 1 274 ? -21.370 7.204 15.060 1.00 94.81 274 TRP A N 1
ATOM 2152 C CA . TRP A 1 274 ? -22.543 8.000 15.392 1.00 94.81 274 TRP A CA 1
ATOM 2153 C C . TRP A 1 274 ? -23.267 8.537 14.162 1.00 94.81 274 TRP A C 1
ATOM 2155 O O . TRP A 1 274 ? -24.489 8.426 14.077 1.00 94.81 274 TRP A O 1
ATOM 2165 N N . GLN A 1 275 ? -22.533 9.037 13.170 1.00 93.94 275 GLN A N 1
ATOM 2166 C CA . GLN A 1 275 ? -23.110 9.463 11.894 1.00 93.94 275 GLN A CA 1
ATOM 2167 C C . GLN A 1 275 ? -23.725 8.286 11.124 1.00 93.94 275 GLN A C 1
ATOM 2169 O O . GLN A 1 275 ? -24.833 8.411 10.602 1.00 93.94 275 GLN A O 1
ATOM 2174 N N . ALA A 1 276 ? -23.055 7.131 11.089 1.00 92.12 276 ALA A N 1
ATOM 2175 C CA . ALA A 1 276 ? -23.575 5.930 10.435 1.00 92.12 276 ALA A CA 1
ATOM 2176 C C . ALA A 1 276 ? -24.863 5.418 11.108 1.00 92.12 276 ALA A C 1
ATOM 2178 O O . ALA A 1 276 ? -25.835 5.072 10.428 1.00 92.12 276 ALA A O 1
ATOM 2179 N N . ALA A 1 277 ? -24.911 5.431 12.444 1.00 90.25 277 ALA A N 1
ATOM 2180 C CA . ALA A 1 277 ? -26.105 5.067 13.203 1.00 90.25 277 ALA A CA 1
ATOM 2181 C C . ALA A 1 277 ? -27.282 6.013 12.911 1.00 90.25 277 ALA A C 1
ATOM 2183 O O . ALA A 1 277 ? -28.410 5.556 12.724 1.00 90.25 277 ALA A O 1
ATOM 2184 N N . GLN A 1 278 ? -27.028 7.321 12.801 1.00 88.12 278 GLN A N 1
ATOM 2185 C CA . GLN A 1 278 ? -28.055 8.302 12.439 1.00 88.12 278 GLN A CA 1
ATOM 2186 C C . GLN A 1 278 ? -28.601 8.106 11.028 1.00 88.12 278 GLN A C 1
ATOM 2188 O O . GLN A 1 278 ? -29.812 8.166 10.832 1.00 88.12 278 GLN A O 1
ATOM 2193 N N . GLN A 1 279 ? -27.729 7.846 10.053 1.00 85.75 279 GLN A N 1
ATOM 2194 C CA . GLN A 1 279 ? -28.145 7.571 8.677 1.00 85.75 279 GLN A CA 1
ATOM 2195 C C . GLN A 1 279 ? -29.033 6.327 8.605 1.00 85.75 279 GLN A C 1
ATOM 2197 O O . GLN A 1 279 ? -30.072 6.348 7.950 1.00 85.75 279 GLN A O 1
ATOM 2202 N N . THR A 1 280 ? -28.663 5.277 9.340 1.00 83.81 280 THR A N 1
ATOM 2203 C CA . THR A 1 280 ? -29.451 4.041 9.420 1.00 83.81 280 THR A CA 1
ATOM 2204 C C . THR A 1 280 ? -30.825 4.298 10.047 1.00 83.81 280 THR A C 1
ATOM 2206 O O . THR A 1 280 ? -31.838 3.841 9.525 1.00 83.81 280 THR A O 1
ATOM 2209 N N . ALA A 1 281 ? -30.885 5.076 11.134 1.00 80.69 281 ALA A N 1
ATOM 2210 C CA . ALA A 1 281 ? -32.144 5.426 11.791 1.00 80.69 281 ALA A CA 1
ATOM 2211 C C . ALA A 1 281 ? -33.062 6.280 10.899 1.00 80.69 281 ALA A C 1
ATOM 2213 O O . ALA A 1 281 ? -34.267 6.045 10.868 1.00 80.69 281 ALA A O 1
ATOM 2214 N N . ALA A 1 282 ? -32.500 7.228 10.143 1.00 77.31 282 ALA A N 1
ATOM 2215 C CA . ALA A 1 282 ? -33.253 8.063 9.209 1.00 77.31 282 ALA A CA 1
ATOM 2216 C C . ALA A 1 282 ? -33.833 7.258 8.032 1.00 77.31 282 ALA A C 1
ATOM 2218 O O . ALA A 1 282 ? -34.941 7.536 7.589 1.00 77.31 282 ALA A O 1
ATOM 2219 N N . GLN A 1 283 ? -33.114 6.240 7.547 1.00 72.88 283 GLN A N 1
ATOM 2220 C CA . GLN A 1 283 ? -33.583 5.353 6.473 1.00 72.88 283 GLN A CA 1
ATOM 2221 C C . GLN A 1 283 ? -34.651 4.350 6.936 1.00 72.88 283 GLN A C 1
ATOM 2223 O O . GLN A 1 283 ? -35.436 3.877 6.120 1.00 72.88 283 GLN A O 1
ATOM 2228 N N . ALA A 1 284 ? -34.678 4.013 8.228 1.00 71.88 284 ALA A N 1
ATOM 2229 C CA . ALA A 1 284 ? -35.627 3.062 8.803 1.00 71.88 284 ALA A CA 1
ATOM 2230 C C . ALA A 1 284 ? -36.975 3.688 9.208 1.00 71.88 284 ALA A C 1
ATOM 2232 O O . ALA A 1 284 ? -37.889 2.948 9.575 1.00 71.88 284 ALA A O 1
ATOM 2233 N N . GLN A 1 285 ? -37.125 5.018 9.164 1.00 54.12 285 GLN A N 1
ATOM 2234 C CA . GLN A 1 285 ? -38.430 5.649 9.365 1.00 54.12 285 GLN A CA 1
ATOM 2235 C C . GLN A 1 285 ? -39.278 5.466 8.097 1.00 54.12 285 GLN A C 1
ATOM 2237 O O . GLN A 1 285 ? -38.889 5.970 7.041 1.00 54.12 285 GLN A O 1
ATOM 2242 N N . PRO A 1 286 ? -40.423 4.758 8.163 1.00 53.84 286 PRO A N 1
ATOM 2243 C CA . PRO A 1 286 ? -41.335 4.689 7.035 1.00 53.84 286 PRO A CA 1
ATOM 2244 C C . PRO A 1 286 ? -41.811 6.106 6.723 1.00 53.84 286 PRO A C 1
ATOM 2246 O O . PRO A 1 286 ? -42.161 6.862 7.632 1.00 53.84 286 PRO A O 1
ATOM 2249 N N . THR A 1 287 ? -41.848 6.465 5.443 1.00 54.88 287 THR A N 1
ATOM 2250 C CA . THR A 1 287 ? -42.675 7.578 4.990 1.00 54.88 287 THR A CA 1
ATOM 2251 C C . THR A 1 287 ? -44.122 7.198 5.278 1.00 54.88 287 THR A C 1
ATOM 2253 O O . THR A 1 287 ? -44.741 6.488 4.486 1.00 54.88 287 THR A O 1
ATOM 2256 N N . ASP A 1 288 ? -44.632 7.614 6.434 1.00 51.31 288 ASP A N 1
ATOM 2257 C CA . ASP A 1 288 ? -46.061 7.623 6.730 1.00 51.31 288 ASP A CA 1
ATOM 2258 C C . ASP A 1 288 ? -46.682 8.651 5.772 1.00 51.31 288 ASP A C 1
ATOM 2260 O O . ASP A 1 288 ? -46.801 9.844 6.059 1.00 51.31 288 ASP A O 1
ATOM 2264 N N . ALA A 1 289 ? -46.938 8.201 4.542 1.00 52.44 289 ALA A N 1
ATOM 2265 C CA . ALA A 1 289 ? -47.788 8.895 3.601 1.00 52.44 289 ALA A CA 1
ATOM 2266 C C . ALA A 1 289 ? -49.186 8.830 4.202 1.00 52.44 289 ALA A C 1
ATOM 2268 O O . ALA A 1 289 ? -49.801 7.765 4.252 1.00 52.44 289 ALA A O 1
ATOM 2269 N N . GLY A 1 290 ? -49.602 9.978 4.729 1.00 48.50 290 GLY A N 1
ATOM 2270 C CA . GLY A 1 290 ? -50.903 10.192 5.323 1.00 48.50 290 GLY A CA 1
ATOM 2271 C C . GLY A 1 290 ? -52.017 9.613 4.463 1.00 48.50 290 GLY A C 1
ATOM 2272 O O . GLY A 1 290 ? -52.114 9.867 3.263 1.00 48.50 290 GLY A O 1
ATOM 2273 N N . ASP A 1 291 ? -52.831 8.830 5.150 1.00 58.62 291 ASP A N 1
ATOM 2274 C CA . ASP A 1 291 ? -54.231 8.591 4.868 1.00 58.62 291 ASP A CA 1
ATOM 2275 C C . ASP A 1 291 ? -54.941 9.933 4.622 1.00 58.62 291 ASP A C 1
ATOM 2277 O O . ASP A 1 291 ? -54.921 10.816 5.482 1.00 58.62 291 ASP A O 1
ATOM 2281 N N . ASP A 1 292 ? -55.543 10.098 3.446 1.00 51.03 292 ASP A N 1
ATOM 2282 C CA . ASP A 1 292 ? -56.580 11.102 3.223 1.00 51.03 292 ASP A CA 1
ATOM 2283 C C . ASP A 1 292 ? -57.571 10.580 2.163 1.00 51.03 292 ASP A C 1
ATOM 2285 O O . ASP A 1 292 ? -57.411 10.808 0.966 1.00 51.03 292 ASP A O 1
ATOM 2289 N N . ARG A 1 293 ? -58.607 9.904 2.685 1.00 48.84 293 ARG A N 1
ATOM 2290 C CA . ARG A 1 293 ? -60.005 9.823 2.203 1.00 48.84 293 ARG A CA 1
ATOM 2291 C C . ARG A 1 293 ? -60.356 9.016 0.952 1.00 48.84 293 ARG A C 1
ATOM 2293 O O . ARG A 1 293 ? -59.972 9.397 -0.172 1.00 48.84 293 ARG A O 1
#

Secondary structure (DSSP, 8-state):
--PPPPPPPP---PPPPPPPP-----SS---EE------PPPSS--EEEESS--PPPPPPS---SSHHHHHHHHHHHHHHHHTEEE--TT-EEEETTEEEEEEEEEEPPGGG--HHHHHHHHHHHHHHHHHHHTT---SSPPPTTT-TT-EEEEEEEETT-TT-GGG-EEEEEETT--EEEEPSS--B-TTT-PBSSPHHHHHHHHHHHHHHHHHHHHTS-TTB-TTT--B--TTS-EEEESSS-SS-TTSSS-EEEESSGGGHHHHHHHHHHHHHHHHHHHHTS--------

pLDDT: mean 84.59, std 19.74, range [26.91, 98.31]